Protein AF-A0A444UGC6-F1 (afdb_monomer_lite)

InterPro domains:
  IPR001094 Flavodoxin-like [PR00369] (12-25)
  IPR001094 Flavodoxin-like [PR00369] (61-72)
  IPR001094 Flavodoxin-like [PR00369] (95-105)
  IPR001094 Flavodoxin-like [PR00369] (119-138)
  IPR008254 Flavodoxin/nitric oxide synthase [PF00258] (13-141)
  IPR008254 Flavodoxin/nitric oxide synthase [PS50902] (11-158)
  IPR029039 Flavoprotein-like superfamily [G3DSA:3.40.50.360] (5-150)
  IPR029039 Flavoprotein-like superfamily [SSF52218] (11-141)
  IPR039261 Ferredoxin-NADP reductase (FNR), nucleotide-binding domain [G3DSA:3.40.50.80] (172-219)
  IPR039261 Ferredoxin-NADP reductase (FNR), nucleotide-binding domain [SSF52343] (148-218)

Organism: Acipenser ruthenus (NCBI:txid7906)

Sequence (219 aa):
PVMPCEVKDRFLLLYGSQCGQAQAIAEEICEKASEHKFVADVCCMSQQEKYNLEKETSPVVIVVSTTGDGEPPDTAIKFVKSIRAKALPPDHFAHLRYALLGLGDSNYTNFCNGGKTIDRCLQELGAQRFYATGHADDGVGEKQRQENPDFHFGETWLFFGCRHKDKDFLFSDAKNMAKDVNEALIDIVGKELQIDKLEAMNVVAGLRDKKCYLQDIWG

Radius of gyration: 20.63 Å; chains: 1; bounding box: 50×50×60 Å

pLDDT: mean 75.36, std 20.38, range [29.28, 98.31]

Secondary structure (DSSP, 8-state):
-PPP---PEEEEEEEE-SSSHHHHHHHHHHHHHHHTTEEEEEEETT-TTS--GGG--S-EEEEE--BTTTBPPHHHHHHHHHHT-TTS-TTTTTT-EEEEEEEE-TTSTTTTHHHHHHHHHHHHTT-EESSPPEEEEHHHHHHHHHH-TTS---S----SS-S-TTT------GGGPPTTHHHHHHHHHHHHHT--HHHHHHHHHHHHHTTS----S--

Structure (mmCIF, N/CA/C/O backbone):
data_AF-A0A444UGC6-F1
#
_entry.id   AF-A0A444UGC6-F1
#
loop_
_atom_site.group_PDB
_atom_site.id
_atom_site.type_symbol
_atom_site.label_atom_id
_atom_site.label_alt_id
_atom_site.label_comp_id
_atom_site.label_asym_id
_atom_site.label_entity_id
_atom_site.label_seq_id
_atom_site.pdbx_PDB_ins_code
_atom_site.Cartn_x
_atom_site.Cartn_y
_atom_site.Cartn_z
_atom_site.occupancy
_atom_site.B_iso_or_equiv
_atom_site.auth_seq_id
_atom_site.auth_comp_id
_atom_site.auth_asym_id
_atom_site.auth_atom_id
_atom_site.pdbx_PDB_model_num
ATOM 1 N N . PRO A 1 1 ? -30.014 27.100 -10.441 1.00 42.59 1 PRO A N 1
ATOM 2 C CA . PRO A 1 1 ? -29.969 25.640 -10.192 1.00 42.59 1 PRO A CA 1
ATOM 3 C C . PRO A 1 1 ? -28.588 25.243 -9.660 1.00 42.59 1 PRO A C 1
ATOM 5 O O . PRO A 1 1 ? -27.617 25.243 -10.408 1.00 42.59 1 PRO A O 1
ATOM 8 N N . VAL A 1 2 ? -28.492 24.994 -8.354 1.00 41.16 2 VAL A N 1
ATOM 9 C CA . VAL A 1 2 ? -27.314 24.347 -7.762 1.00 41.16 2 VAL A CA 1
ATOM 10 C C . VAL A 1 2 ? -27.261 22.922 -8.308 1.00 41.16 2 VAL A C 1
ATOM 12 O O . VAL A 1 2 ? -28.210 22.162 -8.131 1.00 41.16 2 VAL A O 1
ATOM 15 N N . MET A 1 3 ? -26.201 22.600 -9.050 1.00 42.12 3 MET A N 1
ATOM 16 C CA . MET A 1 3 ? -25.944 21.229 -9.490 1.00 42.12 3 MET A CA 1
ATOM 17 C C . MET A 1 3 ? -25.790 20.343 -8.242 1.00 42.12 3 MET A C 1
ATOM 19 O O . MET A 1 3 ? -25.196 20.812 -7.266 1.00 42.12 3 MET A O 1
ATOM 23 N N . PRO A 1 4 ? -26.321 19.106 -8.221 1.00 47.00 4 PRO A N 1
ATOM 24 C CA . PRO A 1 4 ? -26.059 18.191 -7.118 1.00 47.00 4 PRO A CA 1
ATOM 25 C C . PRO A 1 4 ? -24.543 18.034 -6.981 1.00 47.00 4 PRO A C 1
ATOM 27 O O . PRO A 1 4 ? -23.869 17.721 -7.960 1.00 47.00 4 PRO A O 1
ATOM 30 N N . CYS A 1 5 ? -24.004 18.313 -5.795 1.00 45.50 5 CYS A N 1
ATOM 31 C CA . CYS A 1 5 ? -22.599 18.071 -5.494 1.00 45.50 5 CYS A CA 1
ATOM 32 C C . CYS A 1 5 ? -22.371 16.556 -5.622 1.00 45.50 5 CYS A C 1
ATOM 34 O O . CYS A 1 5 ? -22.893 15.797 -4.807 1.00 45.50 5 CYS A O 1
ATOM 36 N N . GLU A 1 6 ? -21.702 16.108 -6.689 1.00 55.31 6 GLU A N 1
ATOM 37 C CA . GLU A 1 6 ? -21.347 14.697 -6.883 1.00 55.31 6 GLU A CA 1
ATOM 38 C C . GLU A 1 6 ? -20.515 14.263 -5.666 1.00 55.31 6 GLU A C 1
ATOM 40 O O . GLU A 1 6 ? -19.413 14.769 -5.444 1.00 55.31 6 GLU A O 1
ATOM 45 N N . VAL A 1 7 ? -21.066 13.377 -4.832 1.00 55.22 7 VAL A N 1
ATOM 46 C CA . VAL A 1 7 ? -20.360 12.838 -3.665 1.00 55.22 7 VAL A CA 1
ATOM 47 C C . VAL A 1 7 ? -19.281 11.905 -4.200 1.00 55.22 7 VAL A C 1
ATOM 49 O O . VAL A 1 7 ? -19.583 10.802 -4.644 1.00 55.22 7 VAL A O 1
ATOM 52 N N . LYS A 1 8 ? -18.033 12.377 -4.235 1.00 62.66 8 LYS A N 1
ATOM 53 C CA . LYS A 1 8 ? -16.884 11.548 -4.603 1.00 62.66 8 LYS A CA 1
ATOM 54 C C . LYS A 1 8 ? -16.490 10.666 -3.421 1.00 62.66 8 LYS A C 1
ATOM 56 O O . LYS A 1 8 ? -16.379 11.161 -2.298 1.00 62.66 8 LYS A O 1
ATOM 61 N N . ASP A 1 9 ? -16.244 9.387 -3.681 1.00 83.31 9 ASP A N 1
ATOM 62 C CA . ASP A 1 9 ? -15.790 8.447 -2.658 1.00 83.31 9 ASP A CA 1
ATOM 63 C C . ASP A 1 9 ? -14.348 8.779 -2.244 1.00 83.31 9 ASP A C 1
ATOM 65 O O . ASP A 1 9 ? -13.436 8.844 -3.073 1.00 83.31 9 ASP A O 1
ATOM 69 N N . ARG A 1 10 ? -14.142 9.031 -0.948 1.00 92.06 10 ARG A N 1
ATOM 70 C CA . ARG A 1 10 ? -12.851 9.450 -0.388 1.00 92.06 10 ARG A CA 1
ATOM 71 C C . ARG A 1 10 ? -12.062 8.260 0.154 1.00 92.06 10 ARG A C 1
ATOM 73 O O . ARG A 1 10 ? -12.642 7.352 0.749 1.00 92.06 10 ARG A O 1
ATOM 80 N N . PHE A 1 11 ? -10.739 8.307 0.043 1.00 91.94 11 PHE A N 1
ATOM 81 C CA . PHE A 1 11 ? -9.825 7.454 0.804 1.00 91.94 11 PHE A CA 1
ATOM 82 C C . PHE A 1 11 ? -8.608 8.247 1.296 1.00 91.94 11 PHE A C 1
ATOM 84 O O . PHE A 1 11 ? -8.216 9.250 0.700 1.00 91.94 11 PHE A O 1
ATOM 91 N N . LEU A 1 12 ? -8.010 7.798 2.397 1.00 96.56 12 LEU A N 1
ATOM 92 C CA . LEU A 1 12 ? -6.768 8.357 2.930 1.00 96.56 12 LEU A CA 1
ATOM 93 C C . LEU A 1 12 ? -5.581 7.634 2.290 1.00 96.56 12 LEU A C 1
ATOM 95 O O . LEU A 1 12 ? -5.545 6.405 2.300 1.00 96.56 12 LEU A O 1
ATOM 99 N N . LEU A 1 13 ? -4.597 8.365 1.770 1.00 95.75 13 LEU A N 1
ATOM 100 C CA . LEU A 1 13 ? -3.395 7.797 1.163 1.00 95.75 13 LEU A CA 1
ATOM 101 C C . LEU A 1 13 ? -2.158 8.201 1.969 1.00 95.75 13 LEU A C 1
ATOM 103 O O . LEU A 1 13 ? -1.697 9.338 1.900 1.00 95.75 13 LEU A O 1
ATOM 107 N N . LEU A 1 14 ? -1.615 7.262 2.740 1.00 98.31 14 LEU A N 1
ATOM 108 C CA . LEU A 1 14 ? -0.427 7.477 3.559 1.00 98.31 14 LEU A CA 1
ATOM 109 C C . LEU A 1 14 ? 0.826 7.003 2.835 1.00 98.31 14 LEU A C 1
ATOM 111 O O . LEU A 1 14 ? 0.887 5.848 2.412 1.00 98.31 14 LEU A O 1
ATOM 115 N N . TYR A 1 15 ? 1.856 7.848 2.780 1.00 96.25 15 TYR A N 1
ATOM 116 C CA . TYR A 1 15 ? 3.157 7.448 2.253 1.00 96.25 15 TYR A CA 1
ATOM 117 C C . TYR A 1 15 ? 4.307 7.591 3.253 1.00 96.25 15 TYR A C 1
ATOM 119 O O . TYR A 1 15 ? 4.370 8.536 4.041 1.00 96.25 15 TYR A O 1
ATOM 127 N N . GLY A 1 16 ? 5.242 6.643 3.196 1.00 95.94 16 GLY A N 1
ATOM 128 C CA . GLY A 1 16 ? 6.520 6.672 3.904 1.00 95.94 16 GLY A CA 1
ATOM 129 C C . GLY A 1 16 ? 7.666 6.489 2.913 1.00 95.94 16 GLY A C 1
ATOM 130 O O . GLY A 1 16 ? 7.827 5.421 2.321 1.00 95.94 16 GLY A O 1
ATOM 131 N N . SER A 1 17 ? 8.482 7.523 2.731 1.00 86.38 17 SER A N 1
ATOM 132 C CA . SER A 1 17 ? 9.535 7.572 1.712 1.00 86.38 17 SER A CA 1
ATOM 133 C C . SER A 1 17 ? 10.857 8.096 2.270 1.00 86.38 17 SER A C 1
ATOM 135 O O . SER A 1 17 ? 10.845 9.037 3.065 1.00 86.38 17 SER A O 1
ATOM 137 N N . GLN A 1 18 ? 11.981 7.518 1.831 1.00 81.56 18 GLN A N 1
ATOM 138 C CA . GLN A 1 18 ? 13.319 8.084 2.058 1.00 81.56 18 GLN A CA 1
ATOM 139 C C . GLN A 1 18 ? 13.764 8.959 0.880 1.00 81.56 18 GLN A C 1
ATOM 141 O O . GLN A 1 18 ? 14.142 10.108 1.069 1.00 81.56 18 GLN A O 1
ATOM 146 N N . CYS A 1 19 ? 13.678 8.420 -0.340 1.00 76.81 19 CYS A N 1
ATOM 147 C CA . CYS A 1 19 ? 14.202 9.044 -1.562 1.00 76.81 19 CYS A CA 1
ATOM 148 C C . CYS A 1 19 ? 13.096 9.477 -2.543 1.00 76.81 19 CYS A C 1
ATOM 150 O O . CYS A 1 19 ? 13.335 9.586 -3.739 1.00 76.81 19 CYS A O 1
ATOM 152 N N . GLY A 1 20 ? 11.860 9.659 -2.071 1.00 75.69 20 GLY A N 1
ATOM 153 C CA . GLY A 1 20 ? 10.747 10.161 -2.891 1.00 75.69 20 GLY A CA 1
ATOM 154 C C . GLY A 1 20 ? 9.952 9.108 -3.677 1.00 75.69 20 GLY A C 1
ATOM 155 O O . GLY A 1 20 ? 8.806 9.375 -4.001 1.00 75.69 20 GLY A O 1
ATOM 156 N N . GLN A 1 21 ? 10.447 7.880 -3.869 1.00 77.25 21 GLN A N 1
ATOM 157 C CA . GLN A 1 21 ? 9.751 6.849 -4.671 1.00 77.25 21 GLN A CA 1
ATOM 158 C C . GLN A 1 21 ? 8.326 6.529 -4.180 1.00 77.25 21 GLN A C 1
ATOM 160 O O . GLN A 1 21 ? 7.364 6.587 -4.940 1.00 77.25 21 GLN A O 1
ATOM 165 N N . ALA A 1 22 ? 8.159 6.270 -2.878 1.00 80.62 22 ALA A N 1
ATOM 166 C CA . ALA A 1 22 ? 6.836 6.016 -2.299 1.00 80.62 22 ALA A CA 1
ATOM 167 C C . ALA A 1 22 ? 5.903 7.237 -2.357 1.00 80.62 22 ALA A C 1
ATOM 169 O O . ALA A 1 22 ? 4.687 7.071 -2.380 1.00 80.62 22 ALA A O 1
ATOM 170 N N . GLN A 1 23 ? 6.466 8.449 -2.386 1.00 82.06 23 GLN A N 1
ATOM 171 C CA . GLN A 1 23 ? 5.696 9.682 -2.533 1.00 82.06 23 GLN A CA 1
ATOM 172 C C . GLN A 1 23 ? 5.196 9.836 -3.970 1.00 82.06 23 GLN A C 1
ATOM 174 O O . GLN A 1 23 ? 4.005 10.041 -4.154 1.00 82.06 23 GLN A O 1
ATOM 179 N N . ALA A 1 24 ? 6.072 9.663 -4.963 1.00 77.88 24 ALA A N 1
ATOM 180 C CA . ALA A 1 24 ? 5.710 9.753 -6.377 1.00 77.88 24 ALA A CA 1
ATOM 181 C C . ALA A 1 24 ? 4.596 8.755 -6.739 1.00 77.88 24 ALA A C 1
ATOM 183 O O . ALA A 1 24 ? 3.595 9.126 -7.342 1.00 77.88 24 ALA A O 1
ATOM 184 N N . ILE A 1 25 ? 4.707 7.508 -6.262 1.00 78.88 25 ILE A N 1
ATOM 185 C CA . ILE A 1 25 ? 3.649 6.498 -6.420 1.00 78.88 25 ILE A CA 1
ATOM 186 C C . ILE A 1 25 ? 2.334 6.951 -5.770 1.00 78.88 25 ILE A C 1
ATOM 188 O O . ILE A 1 25 ? 1.257 6.721 -6.316 1.00 78.88 25 ILE A O 1
ATOM 192 N N . ALA A 1 26 ? 2.392 7.564 -4.585 1.00 82.00 26 ALA A N 1
ATOM 193 C CA . ALA A 1 26 ? 1.193 8.048 -3.911 1.00 82.00 26 ALA A CA 1
ATOM 194 C C . ALA A 1 26 ? 0.539 9.217 -4.675 1.00 82.00 26 ALA A C 1
ATOM 196 O O . ALA A 1 26 ? -0.679 9.244 -4.844 1.00 82.00 26 ALA A O 1
ATOM 197 N N . GLU A 1 27 ? 1.336 10.155 -5.177 1.00 80.81 27 GLU A N 1
ATOM 198 C CA . GLU A 1 27 ? 0.864 11.277 -5.994 1.00 80.81 27 GLU A CA 1
ATOM 199 C C . GLU A 1 27 ? 0.197 10.777 -7.285 1.00 80.81 27 GLU A C 1
ATOM 201 O O . GLU A 1 27 ? -0.932 11.168 -7.577 1.00 80.81 27 GLU A O 1
ATOM 206 N N . GLU A 1 28 ? 0.784 9.801 -7.975 1.00 77.94 28 GLU A N 1
ATOM 207 C CA . GLU A 1 28 ? 0.175 9.206 -9.171 1.00 77.94 28 GLU A CA 1
ATOM 208 C C . GLU A 1 28 ? -1.124 8.435 -8.860 1.00 77.94 28 GLU A C 1
ATOM 210 O O . GLU A 1 28 ? -2.097 8.494 -9.617 1.00 77.94 28 GLU A O 1
ATOM 215 N N . ILE A 1 29 ? -1.190 7.717 -7.729 1.00 79.00 29 ILE A N 1
ATOM 216 C CA . ILE A 1 29 ? -2.439 7.079 -7.280 1.00 79.00 29 ILE A CA 1
ATOM 217 C C . ILE A 1 29 ? -3.536 8.135 -7.090 1.00 79.00 29 ILE A C 1
ATOM 219 O O . ILE A 1 29 ? -4.689 7.871 -7.432 1.00 79.00 29 ILE A O 1
ATOM 223 N N . CYS A 1 30 ? -3.200 9.314 -6.564 1.00 80.69 30 CYS A N 1
ATOM 224 C CA . CYS A 1 30 ? -4.137 10.425 -6.392 1.00 80.69 30 CYS A CA 1
ATOM 225 C C . CYS A 1 30 ? -4.621 10.995 -7.734 1.00 80.69 30 CYS A C 1
ATOM 227 O O . CYS A 1 30 ? -5.824 11.218 -7.920 1.00 80.69 30 CYS A O 1
ATOM 229 N N . GLU A 1 31 ? -3.709 11.176 -8.689 1.00 79.06 31 GLU A N 1
ATOM 230 C CA . GLU A 1 31 ? -4.040 11.636 -10.040 1.00 79.06 31 GLU A CA 1
ATOM 231 C C . GLU A 1 31 ? -5.012 10.667 -10.724 1.00 79.06 31 GLU A C 1
ATOM 233 O O . GLU A 1 31 ? -6.117 11.060 -11.108 1.00 79.06 31 GLU A O 1
ATOM 238 N N . LYS A 1 32 ? -4.678 9.371 -10.747 1.00 73.69 32 LYS A N 1
ATOM 239 C CA . LYS A 1 32 ? -5.540 8.322 -11.320 1.00 73.69 32 LYS A CA 1
ATOM 240 C C . LYS A 1 32 ? -6.869 8.183 -10.579 1.00 73.69 32 LYS A C 1
ATOM 242 O O . LYS A 1 32 ? -7.908 7.974 -11.200 1.00 73.69 32 LYS A O 1
ATOM 247 N N . ALA A 1 33 ? -6.878 8.320 -9.254 1.00 74.69 33 ALA A N 1
ATOM 248 C CA . AL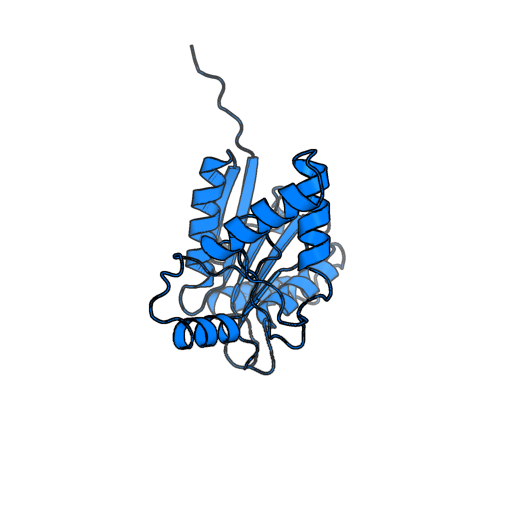A A 1 33 ? -8.111 8.280 -8.466 1.00 74.69 33 ALA A CA 1
ATOM 249 C C . ALA A 1 33 ? -9.123 9.338 -8.933 1.00 74.69 33 ALA A C 1
ATOM 251 O O . ALA A 1 33 ? -10.319 9.044 -9.035 1.00 74.69 33 ALA A O 1
ATOM 252 N N . SER A 1 34 ? -8.641 10.532 -9.285 1.00 74.50 34 SER A N 1
ATOM 253 C CA . SER A 1 34 ? -9.483 11.636 -9.748 1.00 74.50 34 SER A CA 1
ATOM 254 C C . SER A 1 34 ? -10.185 11.328 -11.076 1.00 74.50 34 SER A C 1
ATOM 256 O O . SER A 1 34 ? -11.344 11.714 -11.252 1.00 74.50 34 SER A O 1
ATOM 258 N N . GLU A 1 35 ? -9.534 10.582 -11.975 1.00 78.31 35 GLU A N 1
ATOM 259 C CA . GLU A 1 35 ? -10.117 10.099 -13.239 1.00 78.31 35 GLU A CA 1
ATOM 260 C C . GLU A 1 35 ? -11.255 9.093 -13.004 1.00 78.31 35 GLU A C 1
ATOM 262 O O . GLU A 1 35 ? -12.224 9.035 -13.763 1.00 78.31 35 GLU A O 1
ATOM 267 N N . HIS A 1 36 ? -11.177 8.342 -11.905 1.00 73.94 36 HIS A N 1
ATOM 268 C CA . HIS A 1 36 ? -12.140 7.313 -11.518 1.00 73.94 36 HIS A CA 1
ATOM 269 C C . HIS A 1 36 ? -13.178 7.786 -10.488 1.00 73.94 36 HIS A C 1
ATOM 271 O O . HIS A 1 36 ? -13.841 6.960 -9.864 1.00 73.94 36 HIS A O 1
ATOM 277 N N . LYS A 1 37 ? -13.358 9.105 -10.332 1.00 83.19 37 LYS A N 1
ATOM 278 C CA . LYS A 1 37 ? -14.314 9.731 -9.394 1.00 83.19 37 LYS A CA 1
ATOM 279 C C . LYS A 1 37 ? -14.033 9.483 -7.902 1.00 83.19 37 LYS A C 1
ATOM 281 O O . LYS A 1 37 ? -14.914 9.720 -7.076 1.00 83.19 37 LYS A O 1
ATOM 286 N N . PHE A 1 38 ? -12.813 9.092 -7.545 1.00 79.75 38 PHE A N 1
ATOM 287 C CA . PHE A 1 38 ? -12.359 9.031 -6.157 1.00 79.75 38 PHE A CA 1
ATOM 288 C C . PHE A 1 38 ? -11.624 10.316 -5.756 1.00 79.75 38 PHE A C 1
ATOM 290 O O . PHE A 1 38 ? -11.132 11.063 -6.604 1.00 79.75 38 PHE A O 1
ATOM 297 N N . VAL A 1 39 ? -11.541 10.576 -4.451 1.00 86.19 39 VAL A N 1
ATOM 298 C CA . VAL A 1 39 ? -10.701 11.636 -3.870 1.00 86.19 39 VAL A CA 1
ATOM 299 C C . VAL A 1 39 ? -9.711 11.003 -2.904 1.00 86.19 39 VAL A C 1
ATOM 301 O O . VAL A 1 39 ? -10.115 10.359 -1.936 1.00 86.19 39 VAL A O 1
ATOM 304 N N . ALA A 1 40 ? -8.420 11.186 -3.171 1.00 87.31 40 ALA A N 1
ATOM 305 C CA . ALA A 1 40 ? -7.350 10.709 -2.308 1.00 87.31 40 ALA A CA 1
ATOM 306 C C . ALA A 1 40 ? -6.813 11.858 -1.448 1.00 87.31 40 ALA A C 1
ATOM 308 O O . ALA A 1 40 ? -6.282 12.835 -1.977 1.00 87.31 40 ALA A O 1
ATOM 309 N N . ASP A 1 41 ? -6.887 11.718 -0.128 1.00 93.12 41 ASP A N 1
ATOM 310 C CA . ASP A 1 41 ? -6.211 12.638 0.786 1.00 93.12 41 ASP A CA 1
ATOM 311 C C . ASP A 1 41 ? -4.790 12.137 1.031 1.00 93.12 41 ASP A C 1
ATOM 313 O O . ASP A 1 41 ? -4.558 11.228 1.830 1.00 93.12 41 ASP A O 1
ATOM 317 N N . VAL A 1 42 ? -3.830 12.703 0.302 1.00 94.44 42 VAL A N 1
ATOM 318 C CA . VAL A 1 42 ? -2.428 12.271 0.350 1.00 94.44 42 VAL A CA 1
ATOM 319 C C . VAL A 1 42 ? -1.709 12.911 1.533 1.00 94.44 42 VAL A C 1
ATOM 321 O O . VAL A 1 42 ? -1.639 14.134 1.647 1.00 94.44 42 VAL A O 1
ATOM 324 N N . CYS A 1 43 ? -1.145 12.089 2.416 1.00 97.38 43 CYS A N 1
ATOM 325 C CA . CYS A 1 43 ? -0.409 12.536 3.595 1.00 97.38 43 CYS A CA 1
ATOM 326 C C . CYS A 1 43 ? 0.893 11.751 3.775 1.00 97.38 43 CYS A C 1
ATOM 328 O O . CYS A 1 43 ? 0.931 10.524 3.678 1.00 97.38 43 CYS A O 1
ATOM 330 N N . CYS A 1 44 ? 1.965 12.459 4.125 1.00 97.25 44 CYS A N 1
ATOM 331 C CA . CYS A 1 44 ? 3.179 11.811 4.608 1.00 97.25 44 CYS A CA 1
ATOM 332 C C . CYS A 1 44 ? 2.931 11.239 6.011 1.00 97.25 44 CYS A C 1
ATOM 334 O O . CYS A 1 44 ? 2.356 11.923 6.860 1.00 97.25 44 CYS A O 1
ATOM 336 N N . MET A 1 45 ? 3.425 10.035 6.301 1.00 98.00 45 MET A N 1
ATOM 337 C CA . MET A 1 45 ? 3.298 9.393 7.621 1.00 98.00 45 MET A CA 1
ATOM 338 C C . MET A 1 45 ? 3.921 10.199 8.776 1.00 98.00 45 MET A C 1
ATOM 340 O O . MET A 1 45 ? 3.616 9.955 9.945 1.00 98.00 45 MET A O 1
ATOM 344 N N . SER A 1 46 ? 4.800 11.159 8.483 1.00 96.31 46 SER A N 1
ATOM 345 C CA . SER A 1 46 ? 5.388 12.039 9.496 1.00 96.31 46 SER A CA 1
ATOM 346 C C . SER A 1 46 ? 4.490 13.223 9.867 1.00 96.31 46 SER A C 1
ATOM 348 O O . SER A 1 46 ? 4.720 13.832 10.911 1.00 96.31 46 SER A O 1
ATOM 350 N N . GLN A 1 47 ? 3.469 13.525 9.056 1.00 94.38 47 GLN A N 1
ATOM 351 C CA . GLN A 1 47 ? 2.537 14.651 9.209 1.00 94.38 47 GLN A CA 1
ATOM 352 C C . GLN A 1 47 ? 1.283 14.224 9.991 1.00 94.38 47 GLN A C 1
ATOM 354 O O . GLN A 1 47 ? 0.158 14.318 9.498 1.00 94.38 47 GLN A O 1
ATOM 359 N N . GLN A 1 48 ? 1.473 13.702 11.207 1.00 90.00 48 GLN A N 1
ATOM 360 C CA . GLN A 1 48 ? 0.397 13.156 12.056 1.00 90.00 48 GLN A CA 1
ATOM 361 C C . GLN A 1 48 ? -0.658 14.198 12.470 1.00 90.00 48 GLN A C 1
ATOM 363 O O . GLN A 1 48 ? -1.716 13.845 12.978 1.00 90.00 48 GLN A O 1
ATOM 368 N N . GLU A 1 49 ? -0.397 15.482 12.248 1.00 93.25 49 GLU A N 1
ATOM 369 C CA . GLU A 1 49 ? -1.362 16.568 12.399 1.00 93.25 49 GLU A CA 1
ATOM 370 C C . GLU A 1 49 ? -2.398 16.640 11.264 1.00 93.25 49 GLU A C 1
ATOM 372 O O . GLU A 1 49 ? -3.443 17.265 11.438 1.00 93.25 49 GLU A O 1
ATOM 377 N N . LYS A 1 50 ? -2.131 16.012 10.111 1.00 93.56 50 LYS A N 1
ATOM 378 C CA . LYS A 1 50 ? -2.995 16.074 8.918 1.00 93.56 50 LYS A CA 1
ATOM 379 C C . LYS A 1 50 ? -3.955 14.899 8.775 1.00 93.56 50 LYS A C 1
ATOM 381 O O . LYS A 1 50 ? -4.868 14.962 7.958 1.00 93.56 50 LYS A O 1
ATOM 386 N N . TYR A 1 51 ? -3.766 13.838 9.553 1.00 96.19 51 TYR A N 1
ATOM 387 C CA . TYR A 1 51 ? -4.607 12.646 9.505 1.00 96.19 51 TYR A CA 1
ATOM 388 C C . TYR A 1 51 ? -4.775 12.040 10.898 1.00 96.19 51 TYR A C 1
ATOM 390 O O . TYR A 1 51 ? -3.959 12.255 11.790 1.00 96.19 51 TYR A O 1
ATOM 398 N N . ASN A 1 52 ? -5.840 11.264 11.100 1.00 95.50 52 ASN A N 1
ATOM 399 C CA . ASN A 1 52 ? -6.095 10.607 12.377 1.00 95.50 52 ASN A CA 1
ATOM 400 C C . ASN A 1 52 ? -6.750 9.239 12.167 1.00 95.50 52 ASN A C 1
ATOM 402 O O . ASN A 1 52 ? -7.953 9.161 11.933 1.00 95.50 52 ASN A O 1
ATOM 406 N N . LEU A 1 53 ? -5.961 8.169 12.304 1.00 95.44 53 LEU A N 1
ATOM 407 C CA . LEU A 1 53 ? -6.436 6.792 12.139 1.00 95.44 53 LEU A CA 1
ATOM 408 C C . LEU A 1 53 ? -7.498 6.376 13.171 1.00 95.44 53 LEU A C 1
ATOM 410 O O . LEU A 1 53 ? -8.367 5.570 12.857 1.00 95.44 53 LEU A O 1
ATOM 414 N N . GLU A 1 54 ? -7.497 6.959 14.370 1.00 94.31 54 GLU A N 1
ATOM 415 C CA . GLU A 1 54 ? -8.498 6.656 15.408 1.00 94.31 54 GLU A CA 1
ATOM 416 C C . GLU A 1 54 ? -9.913 7.046 14.972 1.00 94.31 54 GLU A C 1
ATOM 418 O O . GLU A 1 54 ? -10.897 6.437 15.378 1.00 94.31 54 GLU A O 1
ATOM 423 N N . LYS A 1 55 ? -10.020 8.095 14.150 1.00 94.38 55 LYS A N 1
ATOM 424 C CA . LYS A 1 55 ? -11.294 8.657 13.681 1.00 94.38 55 LYS A CA 1
ATOM 425 C C . LYS A 1 55 ? -11.547 8.389 12.202 1.00 94.38 55 LYS A C 1
ATOM 427 O O . LYS A 1 55 ? -12.554 8.851 11.668 1.00 94.38 55 LYS A O 1
ATOM 432 N N . GLU A 1 56 ? -10.624 7.704 11.535 1.00 95.75 56 GLU A N 1
ATOM 433 C CA . GLU A 1 56 ? -10.713 7.462 10.105 1.00 95.75 56 GLU A CA 1
ATOM 434 C C . GLU A 1 56 ? -11.789 6.408 9.822 1.00 95.75 56 GLU A C 1
ATOM 436 O O . GLU A 1 56 ? -11.799 5.329 10.403 1.00 95.75 56 GLU A O 1
ATOM 441 N N . THR A 1 57 ? -12.718 6.743 8.934 1.00 92.69 57 THR A N 1
ATOM 442 C CA . THR A 1 57 ? -13.841 5.880 8.523 1.00 92.69 57 THR A CA 1
ATOM 443 C C . THR A 1 57 ? -13.764 5.510 7.045 1.00 92.69 57 THR A C 1
ATOM 445 O O . THR A 1 57 ? -14.407 4.560 6.595 1.00 92.69 57 THR A O 1
ATOM 448 N N . SER A 1 58 ? -12.971 6.254 6.276 1.00 92.00 58 SER A N 1
ATOM 449 C CA . SER A 1 58 ? -12.680 5.982 4.875 1.00 92.00 58 SER A CA 1
ATOM 450 C C . SER A 1 58 ? -11.608 4.890 4.753 1.00 92.00 58 SER A C 1
ATOM 452 O O . SER A 1 58 ? -10.812 4.700 5.675 1.00 92.00 58 SER A O 1
ATOM 454 N N . PRO A 1 59 ? -11.548 4.158 3.626 1.00 91.56 59 PRO A N 1
ATOM 455 C CA . PRO A 1 59 ? -10.450 3.233 3.368 1.00 91.56 59 PRO A CA 1
ATOM 456 C C . PRO A 1 59 ? -9.088 3.938 3.425 1.00 91.56 59 PRO A C 1
ATOM 458 O O . PRO A 1 59 ? -8.967 5.100 3.035 1.00 91.56 59 PRO A O 1
ATOM 461 N N . VAL A 1 60 ? -8.061 3.217 3.875 1.00 95.88 60 VAL A N 1
ATOM 462 C CA . VAL A 1 60 ? -6.680 3.710 3.938 1.00 95.88 60 VAL A CA 1
ATOM 463 C C . VAL A 1 60 ? -5.816 2.960 2.928 1.00 95.88 60 VAL A C 1
ATOM 465 O O . VAL A 1 60 ? -5.758 1.734 2.924 1.00 95.88 60 VAL A O 1
ATOM 468 N N . VAL A 1 61 ? -5.106 3.676 2.071 1.00 92.88 61 VAL A N 1
ATOM 469 C CA . VAL A 1 61 ? -4.089 3.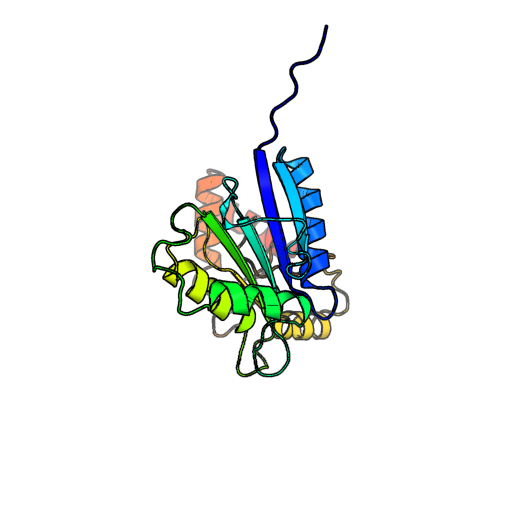111 1.184 1.00 92.88 61 VAL A CA 1
ATOM 470 C C . VAL A 1 61 ? -2.725 3.528 1.715 1.00 92.88 61 VAL A C 1
ATOM 472 O O . VAL A 1 61 ? -2.516 4.685 2.064 1.00 92.88 61 VAL A O 1
ATOM 475 N N . ILE A 1 62 ? -1.802 2.579 1.814 1.00 97.06 62 ILE A N 1
ATOM 476 C CA . ILE A 1 62 ? -0.473 2.792 2.384 1.00 97.06 62 ILE A CA 1
ATOM 477 C C . ILE A 1 62 ? 0.583 2.483 1.328 1.00 97.06 62 ILE A C 1
ATOM 479 O O . ILE A 1 62 ? 0.571 1.395 0.760 1.00 97.06 62 ILE A O 1
ATOM 483 N N . VAL A 1 63 ? 1.525 3.398 1.105 1.00 93.12 63 VAL A N 1
ATOM 484 C CA . VAL A 1 63 ? 2.699 3.188 0.246 1.00 93.12 63 VAL A CA 1
ATOM 485 C C . VAL A 1 63 ? 3.960 3.458 1.051 1.00 93.12 63 VAL A C 1
ATOM 487 O O . VAL A 1 63 ? 4.195 4.574 1.500 1.00 93.12 63 VAL A O 1
ATOM 490 N N . VAL A 1 64 ? 4.795 2.450 1.275 1.00 95.50 64 VAL A N 1
ATOM 491 C CA . VAL A 1 64 ? 5.940 2.598 2.179 1.00 95.50 64 VAL A CA 1
ATOM 492 C C . VAL A 1 64 ? 7.181 1.911 1.640 1.00 95.50 64 VAL A C 1
ATOM 494 O O . VAL A 1 64 ? 7.156 0.740 1.277 1.00 95.50 64 VAL A O 1
ATOM 497 N N . SER A 1 65 ? 8.279 2.656 1.591 1.00 86.62 65 SER A N 1
ATOM 498 C CA . SER A 1 65 ? 9.601 2.119 1.258 1.00 86.62 65 SER A CA 1
ATOM 499 C C . SER A 1 65 ? 10.237 1.380 2.437 1.00 86.62 65 SER A C 1
ATOM 501 O O . SER A 1 65 ? 9.736 1.407 3.561 1.00 86.62 65 SER A O 1
ATOM 503 N N . THR A 1 66 ? 11.341 0.694 2.172 1.00 86.44 66 THR A N 1
ATOM 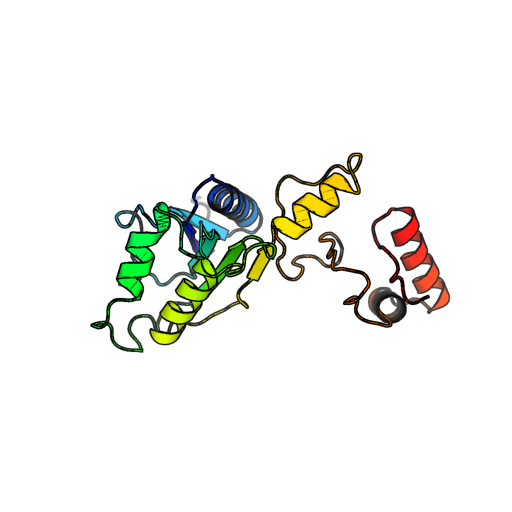504 C CA . THR A 1 66 ? 12.183 0.051 3.182 1.00 86.44 66 THR A CA 1
ATOM 505 C C . THR A 1 66 ? 13.592 0.623 3.054 1.00 86.44 66 THR A C 1
ATOM 507 O O . THR A 1 66 ? 14.057 0.842 1.938 1.00 86.44 66 THR A O 1
ATOM 510 N N . THR A 1 67 ? 14.263 0.885 4.171 1.00 84.06 67 THR A N 1
ATOM 511 C CA . THR A 1 67 ? 15.606 1.477 4.214 1.00 84.06 67 THR A CA 1
ATOM 512 C C . THR A 1 67 ? 16.596 0.585 4.950 1.00 84.06 67 THR A C 1
ATOM 514 O O . THR A 1 67 ? 16.226 -0.116 5.895 1.00 84.06 67 THR A O 1
ATOM 517 N N . GLY A 1 68 ? 17.871 0.666 4.554 1.00 79.19 68 GLY A N 1
ATOM 518 C CA . GLY A 1 68 ? 18.988 -0.002 5.229 1.00 79.19 68 GLY A CA 1
ATOM 519 C C . GLY A 1 68 ? 18.730 -1.491 5.461 1.00 79.19 68 GLY A C 1
ATOM 520 O O . GLY A 1 68 ? 18.362 -2.218 4.542 1.00 79.19 68 GLY A O 1
ATOM 521 N N . ASP A 1 69 ? 18.851 -1.917 6.717 1.00 79.56 69 ASP A N 1
ATOM 522 C CA . ASP A 1 69 ? 18.686 -3.309 7.146 1.00 79.56 69 ASP A CA 1
ATOM 523 C C . ASP A 1 69 ? 17.215 -3.747 7.289 1.00 79.56 69 ASP A C 1
ATOM 525 O O . ASP A 1 69 ? 16.901 -4.627 8.086 1.00 79.56 69 ASP A O 1
ATOM 529 N N . GLY A 1 70 ? 16.280 -3.168 6.533 1.00 84.62 70 GLY A N 1
ATOM 530 C CA . GLY A 1 70 ? 14.868 -3.568 6.570 1.00 84.62 70 GLY A CA 1
ATOM 531 C C . GLY A 1 70 ? 13.962 -2.696 7.440 1.00 84.62 70 GLY A C 1
ATOM 532 O O . GLY A 1 70 ? 12.838 -3.099 7.746 1.00 84.62 70 GLY A O 1
ATOM 533 N N . GLU A 1 71 ? 14.426 -1.527 7.858 1.00 89.75 71 GLU A N 1
ATOM 534 C CA . GLU A 1 71 ? 13.641 -0.592 8.665 1.00 89.75 71 GLU A CA 1
ATOM 535 C C . GLU A 1 71 ? 12.693 0.244 7.781 1.00 89.75 71 GLU A C 1
ATOM 537 O O . GLU A 1 71 ? 12.915 0.379 6.575 1.00 89.75 71 GLU A O 1
ATOM 542 N N . PRO A 1 72 ? 11.602 0.800 8.333 1.00 92.81 72 PRO A N 1
ATOM 543 C CA . PRO A 1 72 ? 10.832 1.829 7.641 1.00 92.81 72 PRO A CA 1
ATOM 544 C C . PRO A 1 72 ? 11.671 3.117 7.481 1.00 92.81 72 PRO A C 1
ATOM 546 O O . PRO A 1 72 ? 12.533 3.385 8.319 1.00 92.81 72 PRO A O 1
ATOM 549 N N . PRO A 1 73 ? 11.388 3.959 6.470 1.00 91.62 73 PRO A N 1
ATOM 550 C CA . PRO A 1 73 ? 12.084 5.229 6.267 1.00 91.62 73 PRO A CA 1
ATOM 551 C C . PRO A 1 73 ? 11.842 6.197 7.423 1.00 91.62 73 PRO A C 1
ATOM 553 O O . PRO A 1 73 ? 10.843 6.080 8.141 1.00 91.62 73 PRO A O 1
ATOM 556 N N . ASP A 1 74 ? 12.686 7.226 7.540 1.00 93.00 74 ASP A N 1
ATOM 557 C CA . ASP A 1 74 ? 12.609 8.226 8.618 1.00 93.00 74 ASP A CA 1
ATOM 558 C C . ASP A 1 74 ? 11.218 8.868 8.734 1.00 93.00 74 ASP A C 1
ATOM 560 O O . ASP A 1 74 ? 10.703 9.117 9.830 1.00 93.00 74 ASP A O 1
ATOM 564 N N . THR A 1 75 ? 10.565 9.064 7.588 1.00 94.56 75 THR A N 1
ATOM 565 C CA . THR A 1 75 ? 9.210 9.617 7.474 1.00 94.56 75 THR A CA 1
ATOM 566 C C . THR A 1 75 ? 8.113 8.704 8.032 1.00 94.56 75 THR A C 1
ATOM 568 O O . THR A 1 75 ? 7.019 9.183 8.308 1.00 94.56 75 THR A O 1
ATOM 571 N N . ALA A 1 76 ? 8.389 7.420 8.262 1.00 96.69 76 ALA A N 1
ATOM 572 C CA . ALA A 1 76 ? 7.442 6.435 8.780 1.00 96.69 76 ALA A CA 1
ATOM 573 C C . ALA A 1 76 ? 7.773 5.941 10.202 1.00 96.69 76 ALA A C 1
ATOM 575 O O . ALA A 1 76 ? 6.921 5.326 10.843 1.00 96.69 76 ALA A O 1
ATOM 576 N N . ILE A 1 77 ? 8.960 6.233 10.751 1.00 93.69 77 ILE A N 1
ATOM 577 C CA . ILE A 1 77 ? 9.394 5.709 12.063 1.00 93.69 77 ILE A CA 1
ATOM 578 C C . ILE A 1 77 ? 8.399 6.041 13.184 1.00 93.69 77 ILE A C 1
ATOM 580 O O . ILE A 1 77 ? 8.061 5.175 13.993 1.00 93.69 77 ILE A O 1
ATOM 584 N N . LYS A 1 78 ? 7.922 7.292 13.260 1.00 95.25 78 LYS A N 1
ATOM 585 C CA . LYS A 1 78 ? 6.972 7.713 14.309 1.00 95.25 78 LYS A CA 1
ATOM 586 C C . LYS A 1 78 ? 5.634 6.984 14.191 1.00 95.25 78 LYS A C 1
ATOM 588 O O . LYS A 1 78 ? 5.100 6.542 15.203 1.00 95.25 78 LYS A O 1
ATOM 593 N N . PHE A 1 79 ? 5.146 6.816 12.966 1.00 96.94 79 PHE A N 1
ATOM 594 C CA . PHE A 1 79 ? 3.932 6.063 12.670 1.00 96.94 79 PHE A CA 1
ATOM 595 C C . PHE A 1 79 ? 4.066 4.584 13.058 1.00 96.94 79 PHE A C 1
ATOM 597 O O . PHE A 1 79 ? 3.217 4.038 13.759 1.00 96.94 79 PHE A O 1
ATOM 604 N N . VAL A 1 80 ? 5.174 3.940 12.687 1.00 95.62 80 VAL A N 1
ATOM 605 C CA . VAL A 1 80 ? 5.429 2.539 13.054 1.00 95.62 80 VAL A CA 1
ATOM 606 C C . VAL A 1 80 ? 5.518 2.372 14.570 1.00 95.62 80 VAL A C 1
ATOM 608 O O . VAL A 1 80 ? 4.986 1.409 15.118 1.00 95.62 80 VAL A O 1
ATOM 611 N N . LYS A 1 81 ? 6.141 3.324 15.274 1.00 94.75 81 LYS A N 1
ATOM 612 C CA . LYS A 1 81 ? 6.184 3.322 16.743 1.00 94.75 81 LYS A CA 1
ATOM 613 C C . LYS A 1 81 ? 4.796 3.451 17.368 1.00 94.75 81 LYS A C 1
ATOM 615 O O . LYS A 1 81 ? 4.540 2.755 18.346 1.00 94.75 81 LYS A O 1
ATOM 620 N N . SER A 1 82 ? 3.914 4.296 16.826 1.00 94.31 82 SER A N 1
ATOM 621 C CA . SER A 1 82 ? 2.565 4.459 17.381 1.00 94.31 82 SER A CA 1
ATOM 622 C C . SER A 1 82 ? 1.725 3.193 17.227 1.00 94.31 82 SER A C 1
ATOM 624 O O . SER A 1 82 ? 1.102 2.778 18.194 1.00 94.31 82 SER A O 1
ATOM 626 N N . ILE A 1 83 ? 1.777 2.521 16.071 1.00 94.88 83 ILE A N 1
ATOM 627 C CA . ILE A 1 83 ? 1.015 1.276 15.847 1.00 94.88 83 ILE A CA 1
ATOM 628 C C . ILE A 1 83 ? 1.661 0.034 16.490 1.00 94.88 83 ILE A C 1
ATOM 630 O O . ILE A 1 83 ? 1.038 -1.013 16.572 1.00 94.88 83 ILE A O 1
ATOM 634 N N . ARG A 1 84 ? 2.915 0.120 16.951 1.00 92.38 84 ARG A N 1
ATOM 635 C CA . ARG A 1 84 ? 3.595 -0.943 17.722 1.00 92.38 84 ARG A CA 1
ATOM 636 C C . ARG A 1 84 ? 3.464 -0.773 19.238 1.00 92.38 84 ARG A C 1
ATOM 638 O O . ARG A 1 84 ? 4.073 -1.534 19.994 1.00 92.38 84 ARG A O 1
ATOM 645 N N . ALA A 1 85 ? 2.754 0.250 19.708 1.00 89.38 85 ALA A N 1
ATOM 646 C CA . ALA A 1 85 ? 2.685 0.554 21.128 1.00 89.38 85 ALA A CA 1
ATOM 647 C C . ALA A 1 85 ? 1.988 -0.581 21.900 1.00 89.38 85 ALA A C 1
ATOM 649 O O . ALA A 1 85 ? 0.824 -0.887 21.673 1.00 89.38 85 ALA A O 1
ATOM 650 N N . LYS A 1 86 ? 2.695 -1.171 22.875 1.00 77.12 86 LYS A N 1
ATOM 651 C CA . LYS A 1 86 ? 2.226 -2.327 23.670 1.00 77.12 86 LYS A CA 1
ATOM 652 C C . LYS A 1 86 ? 0.949 -2.084 24.489 1.00 77.12 86 LYS A C 1
ATOM 654 O O . LYS A 1 86 ? 0.420 -3.026 25.062 1.00 77.12 86 LYS A O 1
ATOM 659 N N . ALA A 1 87 ? 0.513 -0.833 24.611 1.00 85.62 87 ALA A N 1
ATOM 660 C CA . ALA A 1 87 ? -0.680 -0.459 25.362 1.00 85.62 87 ALA A CA 1
ATOM 661 C C . ALA A 1 87 ? -1.967 -0.509 24.521 1.00 85.62 87 ALA A C 1
ATOM 663 O O . ALA A 1 87 ? -3.045 -0.329 25.081 1.00 85.62 87 ALA A O 1
ATOM 664 N N . LEU A 1 88 ? -1.865 -0.713 23.203 1.00 91.38 88 LEU A N 1
ATOM 665 C CA . LEU A 1 88 ? -3.032 -0.764 22.330 1.00 91.38 88 LEU A CA 1
ATOM 666 C C . LEU A 1 88 ? -3.714 -2.140 22.422 1.00 91.38 88 LEU A C 1
ATOM 668 O O . LEU A 1 88 ? -3.020 -3.161 22.377 1.00 91.38 88 LEU A O 1
ATOM 672 N N . PRO A 1 89 ? -5.048 -2.192 22.565 1.00 94.12 89 PRO A N 1
ATOM 673 C CA . PRO A 1 89 ? -5.782 -3.449 22.543 1.00 94.12 89 PRO A CA 1
ATOM 674 C C . PRO A 1 89 ? -5.763 -4.093 21.136 1.00 94.12 89 PRO A C 1
ATOM 676 O O . PRO A 1 89 ? -5.579 -3.395 20.140 1.00 94.12 89 PRO A O 1
ATOM 679 N N . PRO A 1 90 ? -5.963 -5.419 21.010 1.00 94.00 90 PRO A N 1
ATOM 680 C CA . PRO A 1 90 ? -5.890 -6.117 19.717 1.00 94.00 90 PRO A CA 1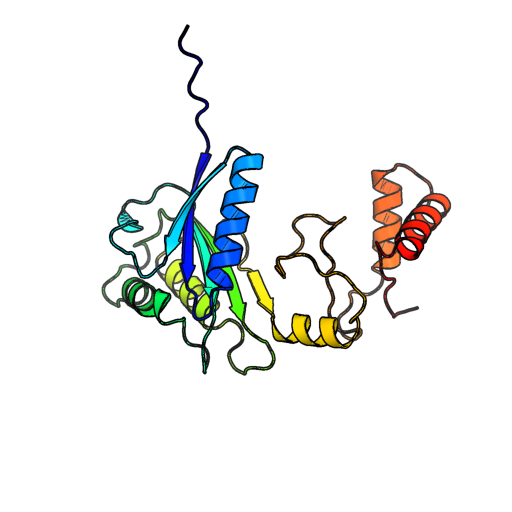
ATOM 681 C C . PRO A 1 90 ? -6.967 -5.733 18.691 1.00 94.00 90 PRO A C 1
ATOM 683 O O . PRO A 1 90 ? -6.886 -6.137 17.539 1.00 94.00 90 PRO A O 1
ATOM 686 N N . ASP A 1 91 ? -8.001 -5.006 19.098 1.00 95.38 91 ASP A N 1
ATOM 687 C CA . ASP A 1 91 ? -9.100 -4.520 18.260 1.00 95.38 91 ASP A CA 1
ATOM 688 C C . ASP A 1 91 ? -9.063 -2.996 18.067 1.00 95.38 91 ASP A C 1
ATOM 690 O O . ASP A 1 91 ? -10.009 -2.417 17.531 1.00 95.38 91 ASP A O 1
ATOM 694 N N . HIS A 1 92 ? -7.968 -2.345 18.474 1.00 97.12 92 HIS A N 1
ATOM 695 C CA . HIS A 1 92 ? -7.811 -0.886 18.474 1.00 97.12 92 HIS A CA 1
ATOM 696 C C . HIS A 1 92 ? -8.113 -0.230 17.118 1.00 97.12 92 HIS A C 1
ATOM 698 O O . HIS A 1 92 ? -8.624 0.883 17.056 1.00 97.12 92 HIS A O 1
ATOM 704 N N . PHE A 1 93 ? -7.834 -0.936 16.023 1.00 97.69 93 PHE A N 1
ATOM 705 C CA . PHE A 1 93 ? -8.105 -0.515 14.652 1.00 97.69 93 PHE A CA 1
ATOM 706 C C . PHE A 1 93 ? -9.090 -1.437 13.920 1.00 97.69 93 PHE A C 1
ATOM 708 O O . PHE A 1 93 ? -9.080 -1.485 12.691 1.00 97.69 93 PHE A O 1
ATOM 715 N N . ALA A 1 94 ? -9.979 -2.137 14.632 1.00 97.12 94 ALA A N 1
ATOM 716 C CA . ALA A 1 94 ? -10.969 -3.037 14.028 1.00 97.12 94 ALA A CA 1
ATOM 717 C C . ALA A 1 94 ? -11.924 -2.355 13.028 1.00 97.12 94 ALA A C 1
ATOM 719 O O . ALA A 1 94 ? -12.491 -3.018 12.156 1.00 97.12 94 ALA A O 1
ATOM 720 N N . HIS A 1 95 ? -12.094 -1.033 13.132 1.00 96.06 95 HIS A N 1
ATOM 721 C CA . HIS A 1 95 ? -12.869 -0.210 12.199 1.00 96.06 95 HIS A CA 1
ATOM 722 C C . HIS A 1 95 ? -12.119 0.135 10.909 1.00 96.06 95 HIS A C 1
ATOM 724 O O . HIS A 1 95 ? -12.753 0.513 9.922 1.00 96.06 95 HIS A O 1
ATOM 730 N N . LEU A 1 96 ? -10.788 0.027 10.893 1.00 97.38 96 LEU A N 1
ATOM 731 C CA . LEU A 1 96 ? -9.983 0.415 9.742 1.00 97.38 96 LEU A CA 1
ATOM 732 C C . LEU A 1 96 ? -9.993 -0.661 8.667 1.00 97.38 96 LEU A C 1
ATOM 734 O O . LEU A 1 96 ? -9.738 -1.839 8.918 1.00 97.38 96 LEU A O 1
ATOM 738 N N . ARG A 1 97 ? -10.190 -0.215 7.426 1.00 93.56 97 ARG A N 1
ATOM 739 C CA . ARG A 1 97 ? -9.946 -1.017 6.228 1.00 93.56 97 ARG A CA 1
ATOM 740 C C . ARG A 1 97 ? -8.763 -0.438 5.478 1.00 93.56 97 ARG A C 1
ATOM 742 O O . ARG A 1 97 ? -8.764 0.761 5.200 1.00 93.56 97 ARG A O 1
ATOM 749 N N . TYR A 1 98 ? -7.790 -1.268 5.117 1.00 94.75 98 TYR A N 1
ATOM 750 C CA . TYR A 1 98 ? -6.603 -0.793 4.415 1.00 94.75 98 TYR A CA 1
ATOM 751 C C . TYR A 1 98 ? -6.122 -1.691 3.270 1.00 94.75 98 TYR A C 1
ATOM 753 O O . TYR A 1 98 ? -6.468 -2.869 3.174 1.00 94.75 98 TYR A O 1
ATOM 761 N N . ALA A 1 99 ? -5.302 -1.109 2.402 1.00 89.56 99 ALA A N 1
ATOM 762 C CA . ALA A 1 99 ? -4.448 -1.806 1.448 1.00 89.56 99 ALA A CA 1
ATOM 763 C C . ALA A 1 99 ? -3.027 -1.247 1.562 1.00 89.56 99 ALA A C 1
ATOM 765 O O . ALA A 1 99 ? -2.850 -0.055 1.816 1.00 89.56 99 ALA A O 1
ATOM 766 N N . LEU A 1 100 ? -2.015 -2.099 1.386 1.00 93.06 100 LEU A N 1
ATOM 767 C CA . LEU A 1 100 ? -0.617 -1.717 1.571 1.00 93.06 100 LEU A CA 1
ATOM 768 C C . LEU A 1 100 ? 0.247 -2.123 0.380 1.00 93.06 100 LEU A C 1
ATOM 770 O O . LEU A 1 100 ? 0.156 -3.239 -0.130 1.00 93.06 100 LEU A O 1
ATOM 774 N N . LEU A 1 101 ? 1.123 -1.203 -0.003 1.00 87.94 101 LEU A N 1
ATOM 775 C CA . LEU A 1 101 ? 2.227 -1.391 -0.919 1.00 87.94 101 LEU A CA 1
ATOM 776 C C . LEU A 1 101 ? 3.552 -1.192 -0.188 1.00 87.94 101 LEU A C 1
ATOM 778 O O . LEU A 1 101 ? 3.874 -0.079 0.233 1.00 87.94 101 LEU A O 1
ATOM 782 N N . GLY A 1 102 ? 4.331 -2.258 -0.063 1.00 87.31 102 GLY A N 1
ATOM 783 C CA . GLY A 1 102 ? 5.718 -2.178 0.374 1.00 87.31 102 GLY A CA 1
ATOM 784 C C . GLY A 1 102 ? 6.639 -2.025 -0.829 1.00 87.31 102 GLY A C 1
ATOM 785 O O . GLY A 1 102 ? 6.525 -2.795 -1.774 1.00 87.31 102 GLY A O 1
ATOM 786 N N . LEU A 1 103 ? 7.571 -1.079 -0.791 1.00 83.25 103 LEU A N 1
ATOM 787 C CA . LEU A 1 103 ? 8.671 -0.985 -1.751 1.00 83.25 103 LEU A CA 1
ATOM 788 C C . LEU A 1 103 ? 9.949 -1.505 -1.093 1.00 83.25 103 LEU A C 1
ATOM 790 O O . LEU A 1 103 ? 10.201 -1.252 0.094 1.00 83.25 103 LEU A O 1
ATOM 794 N N . GLY A 1 104 ? 10.748 -2.238 -1.850 1.00 81.38 104 GLY A N 1
ATOM 795 C CA . GLY A 1 104 ? 12.039 -2.747 -1.416 1.00 81.38 104 GLY A CA 1
ATOM 796 C C . GLY A 1 104 ? 12.844 -3.272 -2.594 1.00 81.38 104 GLY A C 1
ATOM 797 O O . GLY A 1 104 ? 12.452 -3.117 -3.742 1.00 81.38 104 GLY A O 1
ATOM 798 N N . ASP A 1 105 ? 13.959 -3.915 -2.284 1.00 78.75 105 ASP A N 1
ATOM 799 C CA . ASP A 1 105 ? 14.831 -4.552 -3.264 1.00 78.75 105 ASP A CA 1
ATOM 800 C C . ASP A 1 105 ? 15.174 -5.957 -2.746 1.00 78.75 105 ASP A C 1
ATOM 802 O O . ASP A 1 105 ? 15.624 -6.113 -1.604 1.00 78.75 105 ASP A O 1
ATOM 806 N N . SER A 1 106 ? 14.883 -6.987 -3.543 1.00 78.69 106 SER A N 1
ATOM 807 C CA . SER A 1 106 ? 15.129 -8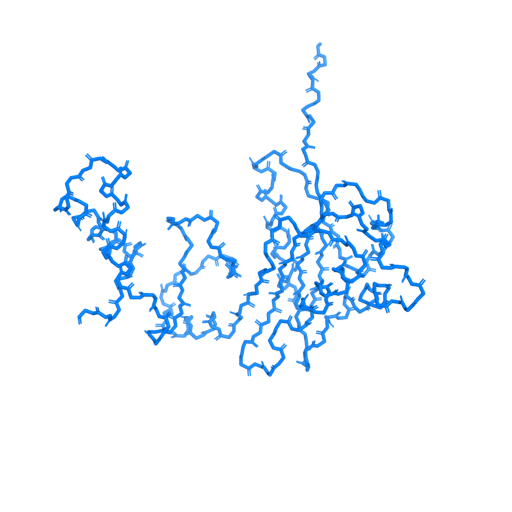.389 -3.181 1.00 78.69 106 SER A CA 1
ATOM 808 C C . SER A 1 106 ? 16.609 -8.772 -3.149 1.00 78.69 106 SER A C 1
ATOM 810 O O . SER A 1 106 ? 16.949 -9.819 -2.593 1.00 78.69 106 SER A O 1
ATOM 812 N N . ASN A 1 107 ? 17.503 -7.925 -3.665 1.00 75.44 107 ASN A N 1
ATOM 813 C CA . ASN A 1 107 ? 18.946 -8.060 -3.476 1.00 75.44 107 ASN A CA 1
ATOM 814 C C . ASN A 1 107 ? 19.358 -7.802 -2.010 1.00 75.44 107 ASN A C 1
ATOM 816 O O . ASN A 1 107 ? 20.457 -8.188 -1.609 1.00 75.44 107 ASN A O 1
ATOM 820 N N . TYR A 1 108 ? 18.492 -7.185 -1.196 1.00 77.94 108 TYR A N 1
ATOM 821 C CA . TYR A 1 108 ? 18.705 -6.996 0.238 1.00 77.94 108 TYR A CA 1
ATOM 822 C C . TYR A 1 108 ? 17.998 -8.082 1.053 1.00 77.94 108 TYR A C 1
ATOM 824 O O . TYR A 1 108 ? 16.863 -8.471 0.777 1.00 77.94 108 TYR A O 1
ATOM 832 N N . THR A 1 109 ? 18.641 -8.516 2.141 1.00 80.56 109 THR A N 1
ATOM 833 C CA . THR A 1 109 ? 18.154 -9.593 3.024 1.00 80.56 109 THR A CA 1
ATOM 834 C C . THR A 1 109 ? 16.722 -9.369 3.520 1.00 80.56 109 THR A C 1
ATOM 836 O O . THR A 1 109 ? 15.935 -10.309 3.613 1.00 80.56 109 THR A O 1
ATOM 839 N N . ASN A 1 110 ? 16.364 -8.118 3.820 1.00 84.56 110 ASN A N 1
ATOM 840 C CA . ASN A 1 110 ? 15.094 -7.759 4.447 1.00 84.56 110 ASN A CA 1
ATOM 841 C C . ASN A 1 110 ? 14.126 -7.093 3.456 1.00 84.56 110 ASN A C 1
ATOM 843 O O . ASN A 1 110 ? 13.592 -6.009 3.707 1.00 84.56 110 ASN A O 1
ATOM 847 N N . PHE A 1 111 ? 13.875 -7.774 2.334 1.00 82.19 111 PHE A N 1
ATOM 848 C CA . PHE A 1 111 ? 12.968 -7.329 1.273 1.00 82.19 111 PHE A CA 1
ATOM 849 C C . PHE A 1 111 ? 11.591 -6.885 1.806 1.00 82.19 111 PHE A C 1
ATOM 851 O O . PHE A 1 111 ? 10.886 -7.660 2.468 1.00 82.19 111 PHE A O 1
ATOM 858 N N . CYS A 1 112 ? 11.204 -5.640 1.503 1.00 84.69 112 CYS A N 1
ATOM 859 C CA . CYS A 1 112 ? 9.952 -4.982 1.909 1.00 84.69 112 CYS A CA 1
ATOM 860 C C . CYS A 1 112 ? 9.622 -5.053 3.414 1.00 84.69 112 CYS A C 1
ATOM 862 O O . CYS A 1 112 ? 8.449 -4.993 3.797 1.00 84.69 112 CYS A O 1
ATOM 864 N N . ASN A 1 113 ? 10.617 -5.208 4.292 1.00 90.44 113 ASN A N 1
ATOM 865 C CA . ASN A 1 113 ? 10.358 -5.440 5.714 1.00 90.44 113 ASN A CA 1
ATOM 866 C C . ASN A 1 113 ? 9.673 -4.254 6.422 1.00 90.44 113 ASN A C 1
ATOM 868 O O . ASN A 1 113 ? 8.898 -4.481 7.355 1.00 90.44 113 ASN A O 1
ATOM 872 N N . GLY A 1 114 ? 9.854 -3.018 5.942 1.00 90.56 114 GLY A N 1
ATOM 873 C CA . GLY A 1 114 ? 9.104 -1.854 6.430 1.00 90.56 114 GLY A CA 1
ATOM 874 C C . GLY A 1 114 ? 7.593 -2.002 6.197 1.00 90.56 114 GLY A C 1
ATOM 875 O O . GLY A 1 114 ? 6.796 -1.847 7.125 1.00 90.56 114 GLY A O 1
ATOM 876 N N . GLY A 1 115 ? 7.202 -2.408 4.985 1.00 93.12 115 GLY A N 1
ATOM 877 C CA . GLY A 1 115 ? 5.808 -2.699 4.631 1.00 93.12 115 GLY A CA 1
ATOM 878 C C . GLY A 1 115 ? 5.238 -3.897 5.389 1.00 93.12 115 GLY A C 1
ATOM 879 O O . GLY A 1 115 ? 4.174 -3.789 5.996 1.00 93.12 115 GLY A O 1
ATOM 880 N N . LYS A 1 116 ? 5.984 -5.009 5.451 1.00 92.88 116 LYS A N 1
ATOM 881 C CA . LYS A 1 116 ? 5.599 -6.215 6.215 1.00 92.88 116 LYS A CA 1
ATOM 882 C C . LYS A 1 116 ? 5.400 -5.919 7.701 1.00 92.88 116 LYS A C 1
ATOM 884 O O . LYS A 1 116 ? 4.496 -6.456 8.335 1.00 92.88 116 LYS A O 1
ATOM 889 N N . THR A 1 117 ? 6.238 -5.048 8.257 1.00 95.44 117 THR A N 1
ATOM 890 C CA . THR A 1 117 ? 6.123 -4.574 9.635 1.00 95.44 117 THR A CA 1
ATOM 891 C C . THR A 1 117 ? 4.808 -3.846 9.872 1.00 95.44 117 THR A C 1
ATOM 893 O O . THR A 1 117 ? 4.129 -4.159 10.847 1.00 95.44 117 THR A O 1
ATOM 896 N N . ILE A 1 118 ? 4.466 -2.883 9.014 1.00 97.06 118 ILE A N 1
ATOM 897 C CA . ILE A 1 118 ? 3.227 -2.110 9.150 1.00 97.06 118 ILE A CA 1
ATOM 898 C C . ILE A 1 118 ? 2.017 -3.026 8.981 1.00 97.06 118 ILE A C 1
ATOM 900 O O . ILE A 1 118 ? 1.109 -2.971 9.806 1.00 97.06 118 ILE A O 1
ATOM 904 N N . ASP A 1 119 ? 2.039 -3.901 7.973 1.00 96.50 119 ASP A N 1
ATOM 905 C CA . ASP A 1 119 ? 0.964 -4.859 7.709 1.00 96.50 119 ASP A CA 1
ATOM 906 C C . ASP A 1 119 ? 0.688 -5.741 8.930 1.00 96.50 119 ASP A C 1
ATOM 908 O O . ASP A 1 119 ? -0.440 -5.801 9.414 1.00 96.50 119 ASP A O 1
ATOM 912 N N . ARG A 1 120 ? 1.736 -6.353 9.498 1.00 96.38 120 ARG A N 1
ATOM 913 C CA . ARG A 1 120 ? 1.613 -7.180 10.704 1.00 96.38 120 ARG A CA 1
ATOM 914 C C . ARG A 1 120 ? 1.004 -6.401 11.867 1.00 96.38 120 ARG A C 1
ATOM 916 O O . ARG A 1 120 ? 0.060 -6.887 12.475 1.00 96.38 120 ARG A O 1
ATOM 923 N N . CYS A 1 121 ? 1.519 -5.210 12.167 1.00 96.50 121 CYS A N 1
ATOM 924 C CA . CYS A 1 121 ? 1.038 -4.435 13.310 1.00 96.50 121 CYS A CA 1
ATOM 925 C C . CYS A 1 121 ? -0.416 -3.980 13.133 1.00 96.50 121 CYS A C 1
ATOM 927 O O . CYS A 1 121 ? -1.182 -4.013 14.087 1.00 96.50 121 CYS A O 1
ATOM 929 N N . LEU A 1 122 ? -0.829 -3.605 11.919 1.00 97.31 122 LEU A N 1
ATOM 930 C CA . LEU A 1 122 ? -2.225 -3.257 11.644 1.00 97.31 122 LEU A CA 1
ATOM 931 C C . LEU A 1 122 ? -3.155 -4.470 11.783 1.00 97.31 122 LEU A C 1
ATOM 933 O O . LEU A 1 122 ? -4.216 -4.343 12.390 1.00 97.31 122 LEU A O 1
ATOM 937 N N . GLN A 1 123 ? -2.752 -5.645 11.285 1.00 97.12 123 GLN A N 1
ATOM 938 C CA . GLN A 1 123 ? -3.509 -6.889 11.482 1.00 97.12 123 GLN A CA 1
ATOM 939 C C . GLN A 1 123 ? -3.617 -7.275 12.967 1.00 97.12 123 GLN A C 1
ATOM 941 O O . GLN A 1 123 ? -4.690 -7.669 13.414 1.00 97.12 123 GLN A O 1
ATOM 946 N N . GLU A 1 124 ? -2.530 -7.148 13.737 1.00 96.50 124 GLU A N 1
ATOM 947 C CA . GLU A 1 124 ? -2.501 -7.421 15.186 1.00 96.50 124 GLU A CA 1
ATOM 948 C C . GLU A 1 124 ? -3.411 -6.479 15.991 1.00 96.50 124 GLU A C 1
ATOM 950 O O . GLU A 1 124 ? -3.857 -6.853 17.073 1.00 96.50 124 GLU A O 1
ATOM 955 N N . LEU A 1 125 ? -3.697 -5.287 15.455 1.00 97.75 125 LEU A N 1
ATOM 956 C CA . LEU A 1 125 ? -4.637 -4.307 16.008 1.00 97.75 125 LEU A CA 1
ATOM 957 C C . LEU A 1 125 ? -6.046 -4.407 15.393 1.00 97.75 125 LEU A C 1
ATOM 959 O O . LEU A 1 125 ? -6.873 -3.521 15.597 1.00 97.75 125 LEU A O 1
ATOM 963 N N . GLY A 1 126 ? -6.332 -5.465 14.630 1.00 97.25 126 GLY A N 1
ATOM 964 C CA . GLY A 1 126 ? -7.673 -5.775 14.132 1.00 97.25 126 GLY A CA 1
ATOM 965 C C . GLY A 1 126 ? -8.056 -5.089 12.820 1.00 97.25 126 GLY A C 1
ATOM 966 O O . GLY A 1 126 ? -9.150 -5.339 12.312 1.00 97.25 126 GLY A O 1
ATOM 967 N N . ALA A 1 127 ? -7.177 -4.272 12.232 1.00 97.69 127 ALA A N 1
ATOM 968 C CA . ALA A 1 127 ? -7.453 -3.632 10.950 1.00 97.69 127 ALA A CA 1
ATOM 969 C C . ALA A 1 127 ? -7.621 -4.671 9.834 1.00 97.69 127 ALA A C 1
ATOM 971 O O . ALA A 1 127 ? -6.943 -5.701 9.786 1.00 97.69 127 ALA A O 1
ATOM 972 N N . GLN A 1 128 ? -8.509 -4.388 8.888 1.00 94.12 128 GLN A N 1
ATOM 973 C CA . GLN A 1 128 ? -8.923 -5.342 7.866 1.00 94.12 128 GLN A CA 1
ATOM 974 C C . GLN A 1 128 ? -8.318 -4.990 6.510 1.00 94.12 128 GLN A C 1
ATOM 976 O O . GLN A 1 128 ? -8.497 -3.885 5.997 1.00 94.12 128 GLN A O 1
ATOM 981 N N . ARG A 1 129 ? -7.635 -5.947 5.882 1.00 88.44 129 ARG A N 1
ATOM 982 C CA . ARG A 1 129 ? -7.187 -5.787 4.496 1.00 88.44 129 ARG A CA 1
ATOM 983 C C . ARG A 1 129 ? -8.376 -5.886 3.549 1.00 88.44 129 ARG A C 1
ATOM 985 O O . ARG A 1 129 ? -9.090 -6.884 3.578 1.00 88.44 129 ARG A O 1
ATOM 992 N N . PHE A 1 130 ? -8.559 -4.893 2.681 1.00 80.94 130 PHE A N 1
ATOM 993 C CA . PHE A 1 130 ? -9.506 -4.996 1.559 1.00 80.94 130 PHE A CA 1
ATOM 994 C C . PHE A 1 130 ? -8.826 -5.414 0.247 1.00 80.94 130 PHE A C 1
ATOM 996 O O . PHE A 1 130 ? -9.506 -5.736 -0.724 1.00 80.94 130 PHE A O 1
ATOM 1003 N N . TYR A 1 131 ? -7.492 -5.424 0.217 1.00 75.62 131 TYR A N 1
ATOM 1004 C CA . TYR A 1 131 ? -6.684 -5.933 -0.886 1.00 75.62 131 TYR A CA 1
ATOM 1005 C C . TYR A 1 131 ? -5.408 -6.584 -0.337 1.00 75.62 131 TYR A C 1
ATOM 1007 O O . TYR A 1 131 ? -4.924 -6.201 0.732 1.00 75.62 131 TYR A O 1
ATOM 1015 N N . ALA A 1 132 ? -4.866 -7.574 -1.048 1.00 73.56 132 ALA A N 1
ATOM 1016 C CA . ALA A 1 132 ? -3.639 -8.251 -0.635 1.00 73.56 132 ALA A CA 1
ATOM 1017 C C . ALA A 1 132 ? -2.438 -7.289 -0.639 1.00 73.56 132 ALA A C 1
ATOM 1019 O O . ALA A 1 132 ? -2.286 -6.476 -1.549 1.00 73.56 132 ALA A O 1
ATOM 1020 N N . THR A 1 133 ? -1.568 -7.403 0.366 1.00 74.88 133 THR A N 1
ATOM 1021 C CA . THR A 1 133 ? -0.353 -6.586 0.472 1.00 74.88 133 THR A CA 1
ATOM 1022 C C . THR A 1 133 ? 0.552 -6.804 -0.742 1.00 74.88 133 THR A C 1
ATOM 1024 O O . THR A 1 133 ? 0.973 -7.931 -1.009 1.00 74.88 133 THR A O 1
ATOM 1027 N N . GLY A 1 134 ? 0.848 -5.729 -1.473 1.00 77.50 134 GLY A N 1
ATOM 1028 C CA . GLY A 1 134 ? 1.771 -5.737 -2.607 1.00 77.50 134 GLY A CA 1
ATOM 1029 C C . GLY A 1 134 ? 3.210 -5.471 -2.167 1.00 77.50 134 GLY A C 1
ATOM 1030 O O . GLY A 1 134 ? 3.444 -4.714 -1.223 1.00 77.50 134 GLY A O 1
ATOM 1031 N N . HIS A 1 135 ? 4.174 -6.069 -2.868 1.00 82.25 135 HIS A N 1
ATOM 1032 C CA . HIS A 1 135 ? 5.605 -5.863 -2.646 1.00 82.25 135 HIS A CA 1
ATOM 1033 C C . HIS A 1 135 ? 6.277 -5.529 -3.980 1.00 82.25 135 HIS A C 1
ATOM 1035 O O . HIS A 1 135 ? 6.395 -6.402 -4.837 1.00 82.25 135 HIS A O 1
ATOM 1041 N N . ALA A 1 136 ? 6.693 -4.275 -4.151 1.00 74.44 136 ALA A N 1
ATOM 1042 C CA . ALA A 1 136 ? 7.419 -3.828 -5.330 1.00 74.44 136 ALA A CA 1
ATOM 1043 C C . ALA A 1 136 ? 8.928 -4.013 -5.143 1.00 74.44 136 ALA A C 1
ATOM 1045 O O . ALA A 1 136 ? 9.460 -3.667 -4.085 1.00 74.44 136 ALA A O 1
ATOM 1046 N N . ASP A 1 137 ? 9.585 -4.551 -6.172 1.00 76.38 137 ASP A N 1
ATOM 1047 C CA . ASP A 1 137 ? 10.998 -4.931 -6.164 1.00 76.38 137 ASP A CA 1
ATOM 1048 C C . ASP A 1 137 ? 11.822 -4.081 -7.139 1.00 76.38 137 ASP A C 1
ATOM 1050 O O . ASP A 1 137 ? 11.716 -4.233 -8.359 1.00 76.38 137 ASP A O 1
ATOM 1054 N N . ASP A 1 138 ? 12.647 -3.190 -6.594 1.00 68.56 138 ASP A N 1
ATOM 1055 C CA . ASP A 1 138 ? 13.527 -2.305 -7.364 1.00 68.56 138 ASP A CA 1
ATOM 1056 C C . ASP A 1 138 ? 14.681 -3.081 -8.027 1.00 68.56 138 ASP A C 1
ATOM 1058 O O . ASP A 1 138 ? 15.059 -2.810 -9.168 1.00 68.56 138 ASP A O 1
ATOM 1062 N N . GLY A 1 139 ? 15.170 -4.144 -7.378 1.00 61.53 139 GLY A N 1
ATOM 1063 C CA . GLY A 1 139 ? 16.296 -4.944 -7.864 1.00 61.53 139 GLY A CA 1
ATOM 1064 C C . GLY A 1 139 ? 16.001 -5.714 -9.151 1.00 61.53 139 GLY A C 1
ATOM 1065 O O . GLY A 1 139 ? 16.911 -6.032 -9.923 1.00 61.53 139 GLY A O 1
ATOM 1066 N N . VAL A 1 140 ? 14.726 -6.011 -9.402 1.00 60.41 140 VAL A N 1
ATOM 1067 C CA . VAL A 1 140 ? 14.246 -6.599 -10.660 1.00 60.41 140 VAL A CA 1
ATOM 1068 C C . VAL A 1 140 ? 14.089 -5.522 -11.740 1.00 60.41 140 VAL A C 1
ATOM 1070 O O . VAL A 1 140 ? 14.441 -5.765 -12.898 1.00 60.41 140 VAL A O 1
ATOM 1073 N N . GLY A 1 141 ? 13.630 -4.324 -11.366 1.00 55.31 141 GLY A N 1
ATOM 1074 C CA . GLY A 1 141 ? 13.485 -3.184 -12.274 1.00 55.31 141 GLY A CA 1
ATOM 1075 C C . GLY A 1 141 ? 14.821 -2.695 -12.842 1.00 55.31 141 GLY A C 1
ATOM 1076 O O . GLY A 1 141 ? 14.926 -2.439 -14.044 1.00 55.31 141 GLY A O 1
ATOM 1077 N N . GLU A 1 142 ? 15.869 -2.623 -12.018 1.00 53.78 142 GLU A N 1
ATOM 1078 C CA . GLU A 1 142 ? 17.206 -2.218 -12.473 1.00 53.78 142 GLU A CA 1
ATOM 1079 C C . GLU A 1 142 ? 17.814 -3.199 -13.482 1.00 53.78 142 GLU A C 1
ATOM 1081 O O . GLU A 1 142 ? 18.330 -2.773 -14.519 1.00 53.78 142 GLU A O 1
ATOM 1086 N N . LYS A 1 143 ? 17.709 -4.510 -13.227 1.00 56.09 143 LYS A N 1
ATOM 1087 C CA . LYS A 1 143 ? 18.217 -5.550 -14.142 1.00 56.09 143 LYS A CA 1
ATOM 1088 C C . LYS A 1 143 ? 17.534 -5.469 -15.507 1.00 56.09 143 LYS A C 1
ATOM 1090 O O . LYS A 1 143 ? 18.204 -5.510 -16.532 1.00 56.09 143 LYS A O 1
ATOM 1095 N N . GLN A 1 144 ? 16.225 -5.233 -15.534 1.00 53.69 144 GLN A N 1
ATOM 1096 C CA . GLN A 1 144 ? 15.478 -5.112 -16.789 1.00 53.69 144 GLN A CA 1
ATOM 1097 C C . GLN A 1 144 ? 15.820 -3.857 -17.589 1.00 53.69 144 GLN A C 1
ATOM 1099 O O . GLN A 1 144 ? 15.838 -3.927 -18.819 1.00 53.69 144 GLN A O 1
ATOM 1104 N N . ARG A 1 145 ? 16.126 -2.730 -16.929 1.00 54.50 145 ARG A N 1
ATOM 1105 C CA . ARG A 1 145 ? 16.631 -1.525 -17.615 1.00 54.50 145 ARG A CA 1
ATOM 1106 C C . ARG A 1 145 ? 18.003 -1.754 -18.231 1.00 54.50 145 ARG A C 1
ATOM 1108 O O . ARG A 1 145 ? 18.260 -1.268 -19.327 1.00 54.50 145 ARG A O 1
ATOM 1115 N N . GLN A 1 146 ? 18.871 -2.490 -17.540 1.00 57.50 146 GLN A N 1
ATOM 1116 C CA . GLN A 1 146 ? 20.188 -2.853 -18.066 1.00 57.50 146 GLN A CA 1
ATOM 1117 C C . GLN A 1 146 ? 20.071 -3.808 -19.261 1.00 57.50 146 GLN A C 1
ATOM 1119 O O . GLN A 1 146 ? 20.807 -3.663 -20.233 1.00 57.50 146 GLN A O 1
ATOM 1124 N N . GLU A 1 147 ? 19.127 -4.749 -19.213 1.00 56.38 147 GLU A N 1
ATOM 1125 C CA . GLU A 1 147 ? 18.881 -5.715 -20.289 1.00 56.38 147 GLU A CA 1
ATOM 1126 C C . GLU A 1 147 ? 18.123 -5.113 -21.486 1.00 56.38 147 GLU A C 1
ATOM 1128 O O . GLU A 1 147 ? 18.272 -5.600 -22.604 1.00 56.38 147 GLU A O 1
ATOM 1133 N N . ASN A 1 148 ? 17.344 -4.041 -21.286 1.00 50.28 148 ASN A N 1
ATOM 1134 C CA . ASN A 1 148 ? 16.532 -3.409 -22.333 1.00 50.28 148 ASN A CA 1
ATOM 1135 C C . ASN A 1 148 ? 16.696 -1.873 -22.351 1.00 50.28 148 ASN A C 1
ATOM 1137 O O . ASN A 1 148 ? 15.737 -1.147 -22.078 1.00 50.28 148 ASN A O 1
ATOM 1141 N N . PRO A 1 149 ? 17.886 -1.349 -22.699 1.00 50.97 149 PRO A N 1
ATOM 1142 C CA . PRO A 1 149 ? 18.188 0.085 -22.626 1.00 50.97 149 PRO A CA 1
ATOM 1143 C C . PRO A 1 149 ? 17.385 0.943 -23.618 1.00 50.97 149 PRO A C 1
ATOM 1145 O O . PRO A 1 149 ? 17.142 2.118 -23.354 1.00 50.97 149 PRO A O 1
ATOM 1148 N N . ASP A 1 150 ? 16.942 0.356 -24.735 1.00 52.09 150 ASP A N 1
ATOM 1149 C CA . ASP A 1 150 ? 16.152 1.037 -25.772 1.00 52.09 150 ASP A CA 1
ATOM 1150 C C . ASP A 1 150 ? 14.639 1.015 -25.492 1.00 52.09 150 ASP A C 1
ATOM 1152 O O . ASP A 1 150 ? 13.850 1.604 -26.234 1.00 52.09 150 ASP A O 1
ATOM 1156 N N . PHE A 1 151 ? 14.203 0.306 -24.446 1.00 43.75 151 PHE A N 1
ATOM 1157 C CA . PHE A 1 151 ? 12.795 0.224 -24.090 1.00 43.75 151 PHE A CA 1
ATOM 1158 C C . PHE A 1 151 ? 12.400 1.441 -23.245 1.00 43.75 151 PHE A C 1
ATOM 1160 O O . PHE A 1 151 ? 12.995 1.728 -22.208 1.00 43.75 151 PHE A O 1
ATOM 1167 N N . HIS A 1 152 ? 11.380 2.178 -23.684 1.00 42.25 152 HIS A N 1
ATOM 1168 C CA . HIS A 1 152 ? 10.818 3.273 -22.899 1.00 42.25 152 HIS A CA 1
ATOM 1169 C C . HIS A 1 152 ? 9.904 2.712 -21.815 1.00 42.25 152 HIS A C 1
ATOM 1171 O O . HIS A 1 152 ? 8.738 2.398 -22.048 1.00 42.25 152 HIS A O 1
ATOM 1177 N N . PHE A 1 153 ? 10.462 2.577 -20.620 1.00 42.41 153 PHE A N 1
ATOM 1178 C CA . PHE A 1 153 ? 9.706 2.247 -19.425 1.00 42.41 153 PHE A CA 1
ATOM 1179 C C . PHE A 1 153 ? 8.868 3.458 -18.988 1.00 42.41 153 PHE A C 1
ATOM 1181 O O . PHE A 1 153 ? 9.379 4.577 -18.958 1.00 42.41 153 PHE A O 1
ATOM 1188 N N . GLY A 1 154 ? 7.583 3.245 -18.683 1.00 37.81 154 GLY A N 1
ATOM 1189 C CA . GLY A 1 154 ? 6.700 4.295 -18.161 1.00 37.81 154 GLY A CA 1
ATOM 1190 C C . GLY A 1 154 ? 7.161 4.839 -16.801 1.00 37.81 154 GLY A C 1
ATOM 1191 O O . GLY A 1 154 ? 8.014 4.244 -16.143 1.00 37.81 154 GLY A O 1
ATOM 1192 N N . GLU A 1 155 ? 6.587 5.970 -16.379 1.00 34.78 155 GLU A N 1
ATOM 1193 C CA . GLU A 1 155 ? 7.068 6.755 -15.227 1.00 34.78 155 GLU A CA 1
ATOM 1194 C C . GLU A 1 155 ? 6.940 6.050 -13.866 1.00 34.78 155 GLU A C 1
ATOM 1196 O O . GLU A 1 155 ? 7.674 6.402 -12.943 1.00 34.78 155 GLU A O 1
ATOM 1201 N N . THR A 1 156 ? 6.127 4.990 -13.752 1.00 36.78 156 THR A N 1
ATOM 1202 C CA . THR A 1 156 ? 5.976 4.253 -12.491 1.00 36.78 156 THR A CA 1
ATOM 1203 C C . THR A 1 156 ? 6.041 2.747 -12.657 1.00 36.78 156 THR A C 1
ATOM 1205 O O . THR A 1 156 ? 5.275 2.121 -13.390 1.00 36.78 156 THR A O 1
ATOM 1208 N N . TRP A 1 157 ? 6.924 2.157 -11.858 1.00 38.88 157 TRP A N 1
ATOM 1209 C CA . TRP A 1 157 ? 7.058 0.725 -11.666 1.00 38.88 157 TRP A CA 1
ATOM 1210 C C . TRP A 1 157 ? 6.289 0.304 -10.419 1.00 38.88 157 TRP A C 1
ATOM 1212 O O . TRP A 1 157 ? 6.744 0.470 -9.289 1.00 38.88 157 TRP A O 1
ATOM 1222 N N . LEU A 1 158 ? 5.102 -0.254 -10.620 1.00 33.00 158 LEU A N 1
ATOM 1223 C CA . LEU A 1 158 ? 4.344 -0.934 -9.581 1.00 33.00 158 LEU A CA 1
ATOM 1224 C C . LEU A 1 158 ? 4.326 -2.420 -9.917 1.00 33.00 158 LEU A C 1
ATOM 1226 O O . LEU A 1 158 ? 3.488 -2.858 -10.698 1.00 33.00 158 LEU A O 1
ATOM 1230 N N . PHE A 1 159 ? 5.187 -3.223 -9.284 1.00 35.59 159 PHE A N 1
ATOM 1231 C CA . PHE A 1 159 ? 4.913 -4.659 -9.158 1.00 35.59 159 PHE A CA 1
ATOM 1232 C C . PHE A 1 159 ? 3.785 -4.839 -8.130 1.00 35.59 159 PHE A C 1
ATOM 1234 O O . PHE A 1 159 ? 3.973 -5.275 -6.996 1.00 35.59 159 PHE A O 1
ATOM 1241 N N . PHE A 1 160 ? 2.585 -4.430 -8.528 1.00 31.22 160 PHE A N 1
ATOM 1242 C CA . PHE A 1 160 ? 1.347 -4.961 -7.991 1.00 31.22 160 PHE A CA 1
ATOM 1243 C C . PHE A 1 160 ? 0.895 -6.073 -8.923 1.00 31.22 160 PHE A C 1
ATOM 1245 O O . PHE A 1 160 ? 0.962 -5.916 -10.140 1.00 31.22 160 PHE A O 1
ATOM 1252 N N . GLY A 1 161 ? 0.384 -7.166 -8.351 1.00 34.84 161 GLY A N 1
ATOM 1253 C CA . GLY A 1 161 ? -0.440 -8.109 -9.102 1.00 34.84 161 GLY A CA 1
ATOM 1254 C C . GLY A 1 161 ? -1.425 -7.328 -9.978 1.00 34.84 161 GLY A C 1
ATOM 1255 O O . GLY A 1 161 ? -2.163 -6.487 -9.458 1.00 34.84 161 GLY A O 1
ATOM 1256 N N . CYS A 1 162 ? -1.302 -7.568 -11.287 1.00 29.28 162 CYS A N 1
ATOM 1257 C CA . CYS A 1 162 ? -1.845 -6.830 -12.425 1.00 29.28 162 CYS A CA 1
ATOM 1258 C C . CYS A 1 162 ? -3.138 -6.066 -12.125 1.00 29.28 162 CYS A C 1
ATOM 1260 O O . CYS A 1 162 ? -4.149 -6.679 -11.775 1.00 29.28 162 CYS A O 1
ATOM 1262 N N . ARG A 1 163 ? -3.144 -4.745 -12.349 1.00 37.22 163 ARG A N 1
ATOM 1263 C CA . ARG A 1 163 ? -4.404 -3.985 -12.375 1.00 37.22 163 ARG A CA 1
ATOM 1264 C C . ARG A 1 163 ? -5.069 -4.069 -13.743 1.00 37.22 163 ARG A C 1
ATOM 1266 O O . ARG A 1 163 ? -6.290 -3.985 -13.802 1.00 37.22 163 ARG A O 1
ATOM 1273 N N . HIS A 1 164 ? -4.306 -4.287 -14.817 1.00 37.66 164 HIS A N 1
ATOM 1274 C CA . HIS A 1 164 ? -4.850 -4.496 -16.159 1.00 37.66 164 HIS A CA 1
ATOM 1275 C C . HIS A 1 164 ? -4.038 -5.557 -16.903 1.00 37.66 164 HIS A C 1
ATOM 1277 O O . HIS A 1 164 ? -2.872 -5.349 -17.239 1.00 37.66 164 HIS A O 1
ATOM 1283 N N . LYS A 1 165 ? -4.684 -6.691 -17.192 1.00 37.12 165 LYS A N 1
ATOM 1284 C CA . LYS A 1 165 ? -4.096 -7.850 -17.884 1.00 37.12 165 LYS A CA 1
ATOM 1285 C C . LYS A 1 165 ? -3.468 -7.502 -19.246 1.00 37.12 165 LYS A C 1
ATOM 1287 O O . LYS A 1 165 ? -2.580 -8.212 -19.698 1.00 37.12 165 LYS A O 1
ATOM 1292 N N . ASP A 1 166 ? -3.881 -6.384 -19.840 1.00 37.47 166 ASP A N 1
ATOM 1293 C CA . ASP A 1 166 ? -3.485 -5.972 -21.189 1.00 37.47 166 ASP A CA 1
ATOM 1294 C C . ASP A 1 166 ? -2.405 -4.871 -21.209 1.00 37.47 166 ASP A C 1
ATOM 1296 O O . ASP A 1 166 ? -2.068 -4.370 -22.283 1.00 37.47 166 ASP A O 1
ATOM 1300 N N . LYS A 1 167 ? -1.904 -4.427 -20.043 1.00 38.50 167 LYS A N 1
ATOM 1301 C CA . LYS A 1 167 ? -0.972 -3.282 -19.946 1.00 38.50 167 LYS A CA 1
ATOM 1302 C C . LYS A 1 167 ? 0.191 -3.459 -18.965 1.00 38.50 167 LYS A C 1
ATOM 1304 O O . LYS A 1 167 ? 1.221 -2.818 -19.157 1.00 38.50 167 LYS A O 1
ATOM 1309 N N . ASP A 1 168 ? 0.059 -4.322 -17.960 1.00 37.09 168 ASP A N 1
ATOM 1310 C CA . ASP A 1 168 ? 1.052 -4.445 -16.888 1.00 37.09 168 ASP A CA 1
ATOM 1311 C C . ASP A 1 168 ? 1.913 -5.706 -17.097 1.00 37.09 168 ASP A C 1
ATOM 1313 O O . ASP A 1 168 ? 1.483 -6.822 -16.800 1.00 37.09 168 ASP A O 1
ATOM 1317 N N . PHE A 1 169 ? 3.127 -5.548 -17.634 1.00 31.28 169 PHE A N 1
ATOM 1318 C CA . PHE A 1 169 ? 4.048 -6.667 -17.856 1.00 31.28 169 PHE A CA 1
ATOM 1319 C C . PHE A 1 169 ? 4.640 -7.173 -16.538 1.00 31.28 169 PHE A C 1
ATOM 1321 O O . PHE A 1 169 ? 5.267 -6.428 -15.787 1.00 31.28 169 PHE A O 1
ATOM 1328 N N . LEU A 1 170 ? 4.480 -8.473 -16.294 1.00 29.41 170 LEU A N 1
ATOM 1329 C CA . LEU A 1 170 ? 5.083 -9.194 -15.182 1.00 29.41 170 LEU A CA 1
ATOM 1330 C C . LEU A 1 170 ? 6.333 -9.908 -15.700 1.00 29.41 170 LEU A C 1
ATOM 1332 O O . LEU A 1 170 ? 6.234 -10.936 -16.365 1.00 29.41 170 LEU A O 1
ATOM 1336 N N . PHE A 1 171 ? 7.513 -9.375 -15.407 1.00 29.44 171 PHE A N 1
ATOM 1337 C CA . PHE A 1 171 ? 8.754 -10.113 -15.611 1.00 29.44 171 PHE A CA 1
ATOM 1338 C C . PHE A 1 171 ? 9.179 -10.744 -14.286 1.00 29.44 171 PHE A C 1
ATOM 1340 O O . PHE A 1 171 ? 9.554 -10.053 -13.339 1.00 29.44 171 PHE A O 1
ATOM 1347 N N . SER A 1 172 ? 9.140 -12.071 -14.238 1.00 33.44 172 SER A N 1
ATOM 1348 C CA . SER A 1 172 ? 9.938 -12.870 -13.315 1.00 33.44 172 SER A CA 1
ATOM 1349 C C . SER A 1 172 ? 10.768 -13.846 -14.146 1.00 33.44 172 SER A C 1
ATOM 1351 O O . SER A 1 172 ? 10.299 -14.327 -15.175 1.00 33.44 172 SER A O 1
ATOM 1353 N N . ASP A 1 173 ? 12.002 -14.075 -13.697 1.00 35.69 173 ASP A N 1
ATOM 1354 C CA . ASP A 1 173 ? 12.951 -15.110 -14.122 1.00 35.69 173 ASP A CA 1
ATOM 1355 C C . ASP A 1 173 ? 12.275 -16.335 -14.780 1.00 35.69 173 ASP A C 1
ATOM 1357 O O . ASP A 1 173 ? 11.364 -16.941 -14.210 1.00 35.69 173 ASP A O 1
ATOM 1361 N N . ALA A 1 174 ? 12.786 -16.727 -15.954 1.00 39.69 174 ALA A N 1
ATOM 1362 C CA . ALA A 1 174 ? 12.499 -17.962 -16.693 1.00 39.69 174 ALA A CA 1
ATOM 1363 C C . ALA A 1 174 ? 12.207 -19.199 -15.820 1.00 39.69 174 ALA A C 1
ATOM 1365 O O . ALA A 1 174 ? 11.373 -20.038 -16.166 1.00 39.69 174 ALA A O 1
ATOM 1366 N N . LYS A 1 175 ? 12.889 -19.322 -14.678 1.00 39.59 175 LYS A N 1
ATOM 1367 C CA . LYS A 1 175 ? 12.793 -20.440 -13.734 1.00 39.59 175 LYS A CA 1
ATOM 1368 C C . LYS A 1 175 ? 11.483 -20.484 -12.945 1.00 39.59 175 LYS A C 1
ATOM 1370 O O . LYS A 1 175 ? 11.151 -21.556 -12.449 1.00 39.59 175 LYS A O 1
ATOM 1375 N N . ASN A 1 176 ? 10.744 -19.377 -12.852 1.00 43.78 176 ASN A N 1
ATOM 1376 C CA . ASN A 1 176 ? 9.487 -19.267 -12.100 1.00 43.78 176 ASN A CA 1
ATOM 1377 C C . ASN A 1 176 ? 8.281 -18.850 -12.962 1.00 43.78 176 ASN A C 1
ATOM 1379 O O . ASN A 1 176 ? 7.215 -18.560 -12.415 1.00 43.78 176 ASN A O 1
ATOM 1383 N N . MET A 1 177 ? 8.407 -18.836 -14.294 1.00 46.28 177 MET A N 1
ATOM 1384 C CA . MET A 1 177 ? 7.248 -18.652 -15.173 1.00 46.28 177 MET A CA 1
ATOM 1385 C C . MET A 1 177 ? 6.241 -19.790 -14.971 1.00 46.28 177 MET A C 1
ATOM 1387 O O . MET A 1 177 ? 6.615 -20.966 -14.950 1.00 46.28 177 MET A O 1
ATOM 1391 N N . ALA A 1 178 ? 4.958 -19.442 -14.830 1.00 47.06 178 ALA A N 1
ATOM 1392 C CA . ALA A 1 178 ? 3.893 -20.434 -14.839 1.00 47.06 178 ALA A CA 1
ATOM 1393 C C . ALA A 1 178 ? 3.948 -21.201 -16.171 1.00 47.06 178 ALA A C 1
ATOM 1395 O O . ALA A 1 178 ? 4.065 -20.604 -17.240 1.00 47.06 178 ALA A O 1
ATOM 1396 N N . LYS A 1 179 ? 3.934 -22.532 -16.086 1.00 53.94 179 LYS A N 1
ATOM 1397 C CA . LYS A 1 179 ? 3.908 -23.405 -17.261 1.00 53.94 179 LYS A CA 1
ATOM 1398 C C . LYS A 1 179 ? 2.561 -23.266 -17.961 1.00 53.94 179 LYS A C 1
ATOM 1400 O O . LYS A 1 179 ? 1.560 -22.978 -17.304 1.00 53.94 179 LYS A O 1
ATOM 1405 N N . ASP A 1 180 ? 2.557 -23.456 -19.275 1.00 63.38 180 ASP A N 1
ATOM 1406 C CA . ASP A 1 180 ? 1.350 -23.467 -20.107 1.00 63.38 180 ASP A CA 1
ATOM 1407 C C . ASP A 1 180 ? 0.605 -22.117 -20.151 1.00 63.38 180 ASP A C 1
ATOM 1409 O O . ASP A 1 180 ? -0.570 -22.049 -20.510 1.00 63.38 180 ASP A O 1
ATOM 1413 N N . VAL A 1 181 ? 1.283 -21.007 -19.828 1.00 63.72 181 VAL A N 1
ATOM 1414 C CA . VAL A 1 181 ? 0.690 -19.657 -19.875 1.00 63.72 181 VAL A CA 1
ATOM 1415 C C . VAL A 1 181 ? 0.259 -19.290 -21.289 1.00 63.72 181 VAL A C 1
ATOM 1417 O O . VAL A 1 181 ? -0.786 -18.662 -21.454 1.00 63.72 181 VAL A O 1
ATOM 1420 N N . ASN A 1 182 ? 1.016 -19.703 -22.309 1.00 75.06 182 ASN A N 1
ATOM 1421 C CA . ASN A 1 182 ? 0.625 -19.497 -23.699 1.00 75.06 182 ASN A CA 1
ATOM 1422 C C . ASN A 1 182 ? -0.671 -20.245 -24.050 1.00 75.06 182 ASN A C 1
ATOM 1424 O O . ASN A 1 182 ? -1.568 -19.649 -24.642 1.00 75.06 182 ASN A O 1
ATOM 1428 N N . GLU A 1 183 ? -0.817 -21.510 -23.640 1.00 77.38 183 GLU A N 1
ATOM 1429 C CA . GLU A 1 183 ? -2.071 -22.252 -23.845 1.00 77.38 183 GLU A CA 1
ATOM 1430 C C . GLU A 1 183 ? -3.230 -21.641 -23.055 1.00 77.38 183 GLU A C 1
ATOM 1432 O O . GLU A 1 183 ? -4.301 -21.418 -23.619 1.00 77.38 183 GLU A O 1
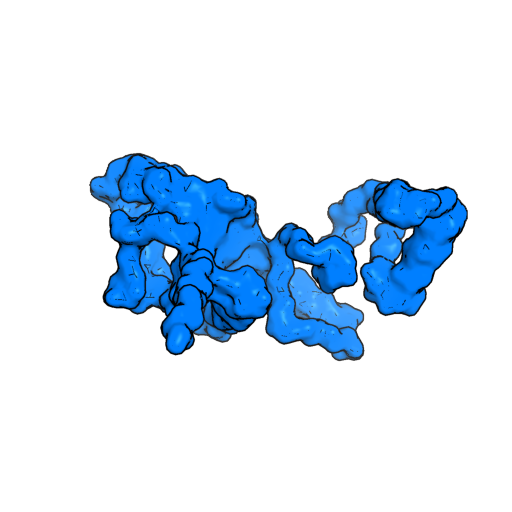ATOM 1437 N N . ALA A 1 184 ? -3.012 -21.277 -21.791 1.00 72.31 184 ALA A N 1
ATOM 1438 C CA . ALA A 1 184 ? -4.029 -20.620 -20.976 1.00 72.31 184 ALA A CA 1
ATOM 1439 C C . ALA A 1 184 ? -4.468 -19.275 -21.577 1.00 72.31 184 ALA A C 1
ATOM 1441 O O . ALA A 1 184 ? -5.647 -18.922 -21.526 1.00 72.31 184 ALA A O 1
ATOM 1442 N N . LEU A 1 185 ? -3.542 -18.515 -22.168 1.00 70.25 185 LEU A N 1
ATOM 1443 C CA . LEU A 1 185 ? -3.856 -17.257 -22.835 1.00 70.25 185 LEU A CA 1
ATOM 1444 C C . LEU A 1 185 ? -4.665 -17.488 -24.115 1.00 70.25 185 LEU A C 1
ATOM 1446 O O . LEU A 1 185 ? -5.655 -16.789 -24.321 1.00 70.25 185 LEU A O 1
ATOM 1450 N N . ILE A 1 186 ? -4.298 -18.482 -24.929 1.00 79.56 186 ILE A N 1
ATOM 1451 C CA . ILE A 1 186 ? -5.064 -18.887 -26.118 1.00 79.56 186 ILE A CA 1
ATOM 1452 C C . ILE A 1 186 ? -6.491 -19.290 -25.722 1.00 79.56 186 ILE A C 1
ATOM 1454 O O . ILE A 1 186 ? -7.448 -18.829 -26.342 1.00 79.56 186 ILE A O 1
ATOM 1458 N N . ASP A 1 187 ? -6.651 -20.079 -24.659 1.00 71.94 187 ASP A N 1
ATOM 1459 C CA . ASP A 1 187 ? -7.960 -20.522 -24.173 1.00 71.94 187 ASP A CA 1
ATOM 1460 C C . ASP A 1 187 ? -8.823 -19.362 -23.664 1.00 71.94 187 ASP A C 1
ATOM 1462 O O . ASP A 1 187 ? -10.036 -19.340 -23.885 1.00 71.94 187 ASP A O 1
ATOM 1466 N N . ILE A 1 188 ? -8.217 -18.389 -22.981 1.00 67.94 188 ILE A N 1
ATOM 1467 C CA . ILE A 1 188 ? -8.931 -17.199 -22.507 1.00 67.94 188 ILE A CA 1
ATOM 1468 C C . ILE A 1 188 ? -9.332 -16.315 -23.688 1.00 67.94 188 ILE A C 1
ATOM 1470 O O . ILE A 1 188 ? -10.486 -15.910 -23.765 1.00 67.94 188 ILE A O 1
ATOM 1474 N N . VAL A 1 189 ? -8.425 -16.056 -24.633 1.00 72.44 189 VAL A N 1
ATOM 1475 C CA . VAL A 1 189 ? -8.720 -15.257 -25.834 1.00 72.44 189 VAL A CA 1
ATOM 1476 C C . VAL A 1 189 ? -9.828 -15.910 -26.665 1.00 72.44 189 VAL A C 1
ATOM 1478 O O . VAL A 1 189 ? -10.760 -15.222 -27.074 1.00 72.44 189 VAL A O 1
ATOM 1481 N N . GLY A 1 190 ? -9.782 -17.232 -26.851 1.00 77.75 190 GLY A N 1
ATOM 1482 C CA . GLY A 1 190 ? -10.833 -17.980 -27.543 1.00 77.75 190 GLY A CA 1
ATOM 1483 C C . GLY A 1 190 ? -12.194 -17.868 -26.852 1.00 77.75 190 GLY A C 1
ATOM 1484 O O . GLY A 1 190 ? -13.206 -17.640 -27.513 1.00 77.75 190 GLY A O 1
ATOM 1485 N N . LYS A 1 191 ? -12.231 -17.957 -25.515 1.00 73.06 191 LYS A N 1
ATOM 1486 C CA . LYS A 1 191 ? -13.473 -17.825 -24.733 1.00 73.06 191 LYS A CA 1
ATOM 1487 C C . LYS A 1 191 ? -14.044 -16.408 -24.744 1.00 73.06 191 LYS A C 1
ATOM 1489 O O . LYS A 1 191 ? -15.242 -16.255 -24.961 1.00 73.06 191 LYS A O 1
ATOM 1494 N N . GLU A 1 192 ? -13.212 -15.397 -24.514 1.00 71.06 192 GLU A N 1
ATOM 1495 C CA . GLU A 1 192 ? -13.651 -13.999 -24.396 1.00 71.06 192 GLU A CA 1
ATOM 1496 C C . GLU A 1 192 ? -14.066 -13.408 -25.745 1.00 71.06 192 GLU A C 1
ATOM 1498 O O . GLU A 1 192 ? -15.054 -12.681 -25.830 1.00 71.06 192 GLU A O 1
ATOM 1503 N N . LEU A 1 193 ? -13.343 -13.744 -26.817 1.00 75.00 193 LEU A N 1
ATOM 1504 C CA . LEU A 1 193 ? -13.657 -13.258 -28.162 1.00 75.00 193 LEU A CA 1
ATOM 1505 C C . LEU A 1 193 ? -14.630 -14.171 -28.919 1.00 75.00 193 LEU A C 1
ATOM 1507 O O . LEU A 1 193 ? -15.058 -13.812 -30.011 1.00 75.00 193 LEU A O 1
ATOM 1511 N N . GLN A 1 194 ? -14.996 -15.321 -28.340 1.00 87.12 194 GLN A N 1
ATOM 1512 C CA . GLN A 1 194 ? -15.846 -16.343 -28.963 1.00 87.12 194 GLN A CA 1
ATOM 1513 C C . GLN A 1 194 ? -15.323 -16.807 -30.334 1.00 87.12 194 GLN A C 1
ATOM 1515 O O . GLN A 1 194 ? -16.093 -16.992 -31.276 1.00 87.12 194 GLN A O 1
ATOM 1520 N N . ILE A 1 195 ? -14.007 -17.002 -30.429 1.00 87.69 195 ILE A N 1
ATOM 1521 C CA . ILE A 1 195 ? -13.298 -17.423 -31.646 1.00 87.69 195 ILE A CA 1
ATOM 1522 C C . ILE A 1 195 ? -12.671 -18.806 -31.468 1.00 87.69 195 ILE A C 1
ATOM 1524 O O . ILE A 1 195 ? -12.469 -19.274 -30.342 1.00 87.69 195 ILE A O 1
ATOM 1528 N N . ASP A 1 196 ? -12.363 -19.481 -32.576 1.00 92.00 196 ASP A N 1
ATOM 1529 C CA . ASP A 1 196 ? -11.741 -20.803 -32.515 1.00 92.00 196 ASP A CA 1
ATOM 1530 C C . ASP A 1 196 ? -10.267 -20.745 -32.060 1.00 92.00 196 ASP A C 1
ATOM 1532 O O . ASP A 1 196 ? -9.640 -19.684 -31.993 1.00 92.00 196 ASP A O 1
ATOM 1536 N N . LYS A 1 197 ? -9.695 -21.910 -31.714 1.00 88.12 197 LYS A N 1
ATOM 1537 C CA . LYS A 1 197 ? -8.323 -21.992 -31.183 1.00 88.12 197 LYS A CA 1
ATOM 1538 C C . LYS A 1 197 ? -7.289 -21.445 -32.177 1.00 88.12 197 LYS A C 1
ATOM 1540 O O . LYS A 1 197 ? -6.308 -20.848 -31.744 1.00 88.12 197 LYS A O 1
ATOM 1545 N N . LEU A 1 198 ? -7.491 -21.624 -33.485 1.00 91.06 198 LEU A N 1
ATOM 1546 C CA . LEU A 1 198 ? -6.552 -21.165 -34.512 1.00 91.06 198 LEU A CA 1
ATOM 1547 C C . LEU A 1 198 ? -6.589 -19.637 -34.644 1.00 91.06 198 LEU A C 1
ATOM 1549 O O . LEU A 1 198 ? -5.540 -18.994 -34.722 1.00 91.06 198 LEU A O 1
ATOM 1553 N N . GLU A 1 199 ? -7.777 -19.042 -34.607 1.00 84.31 199 GLU A N 1
ATOM 1554 C CA . GLU A 1 199 ? -7.944 -17.588 -34.580 1.00 84.31 199 GLU A CA 1
ATOM 1555 C C . GLU A 1 199 ? -7.382 -16.980 -33.289 1.00 84.31 199 GLU A C 1
ATOM 1557 O O . GLU A 1 199 ? -6.635 -16.000 -33.348 1.00 84.31 199 GLU A O 1
ATOM 1562 N N . ALA A 1 200 ? -7.631 -17.600 -32.132 1.00 81.94 200 ALA A N 1
ATOM 1563 C CA . ALA A 1 200 ? -7.048 -17.179 -30.859 1.00 81.94 200 ALA A CA 1
ATOM 1564 C C . ALA A 1 200 ? -5.510 -17.246 -30.873 1.00 81.94 200 ALA A C 1
ATOM 1566 O O . ALA A 1 200 ? -4.848 -16.320 -30.402 1.00 81.94 200 ALA A O 1
ATOM 1567 N N . MET A 1 201 ? -4.922 -18.283 -31.482 1.00 86.31 201 MET A N 1
ATOM 1568 C CA . MET A 1 201 ? -3.472 -18.382 -31.691 1.00 86.31 201 MET A CA 1
ATOM 1569 C C . MET A 1 201 ? -2.927 -17.242 -32.555 1.00 86.31 201 MET A C 1
ATOM 1571 O O . MET A 1 201 ? -1.872 -16.696 -32.233 1.00 86.31 201 MET A O 1
ATOM 1575 N N . ASN A 1 202 ? -3.633 -16.848 -33.617 1.00 87.62 202 ASN A N 1
ATOM 1576 C CA . ASN A 1 202 ? -3.229 -15.726 -34.469 1.00 87.62 202 ASN A CA 1
ATOM 1577 C C . ASN A 1 202 ? -3.312 -14.384 -33.731 1.00 87.62 202 ASN A C 1
ATOM 1579 O O . ASN A 1 202 ? -2.429 -13.540 -33.886 1.00 87.62 202 ASN A O 1
ATOM 1583 N N . VAL A 1 203 ? -4.329 -14.194 -32.886 1.00 79.44 203 VAL A N 1
ATOM 1584 C CA . VAL A 1 203 ? -4.444 -13.008 -32.022 1.00 79.44 203 VAL A CA 1
ATOM 1585 C C . VAL A 1 203 ? -3.278 -12.954 -31.039 1.00 79.44 203 VAL A C 1
ATOM 1587 O O . VAL A 1 203 ? -2.585 -11.939 -30.972 1.00 79.44 203 VAL A O 1
ATOM 1590 N N . VAL A 1 204 ? -3.001 -14.053 -30.333 1.00 79.38 204 VAL A N 1
ATOM 1591 C CA . VAL A 1 204 ? -1.868 -14.148 -29.398 1.00 79.38 204 VAL A CA 1
ATOM 1592 C C . VAL A 1 204 ? -0.531 -13.963 -30.127 1.00 79.38 204 VAL A C 1
ATOM 1594 O O . VAL A 1 204 ? 0.360 -13.288 -29.615 1.00 79.38 204 VAL A O 1
ATOM 1597 N N . ALA A 1 205 ? -0.394 -14.460 -31.360 1.00 80.44 205 ALA A N 1
ATOM 1598 C CA . ALA A 1 205 ? 0.772 -14.200 -32.201 1.00 80.44 205 ALA A CA 1
ATOM 1599 C C . ALA A 1 205 ? 0.931 -12.711 -32.536 1.00 80.44 205 ALA A C 1
ATOM 1601 O O . ALA A 1 205 ? 2.017 -12.167 -32.355 1.00 80.44 205 ALA A O 1
ATOM 1602 N N . GLY A 1 206 ? -0.154 -12.031 -32.909 1.00 72.56 206 GLY A N 1
ATOM 1603 C CA . GLY A 1 206 ? -0.147 -10.587 -33.136 1.00 72.56 206 GLY A CA 1
ATOM 1604 C C . GLY A 1 206 ? 0.189 -9.779 -31.878 1.00 72.56 206 GLY A C 1
ATOM 1605 O O . GLY A 1 206 ? 0.802 -8.716 -31.980 1.00 72.56 206 GLY A O 1
ATOM 1606 N N . LEU A 1 207 ? -0.159 -10.280 -30.686 1.00 69.25 207 LEU A N 1
ATOM 1607 C CA . LEU A 1 207 ? 0.290 -9.694 -29.420 1.00 69.25 207 LEU A CA 1
ATOM 1608 C C . LEU A 1 207 ? 1.808 -9.853 -29.233 1.00 69.25 207 LEU A C 1
ATOM 1610 O O . LEU A 1 207 ? 2.438 -8.916 -28.747 1.00 69.25 207 LEU A O 1
ATOM 1614 N N . ARG A 1 208 ? 2.419 -10.964 -29.670 1.00 69.00 208 ARG A N 1
ATOM 1615 C CA . ARG A 1 208 ? 3.889 -11.131 -29.661 1.00 69.00 208 ARG A CA 1
ATOM 1616 C C . ARG A 1 208 ? 4.582 -10.174 -30.623 1.00 69.00 208 ARG A C 1
ATOM 1618 O O . ARG A 1 208 ? 5.525 -9.496 -30.225 1.00 69.00 208 ARG A O 1
ATOM 1625 N N . ASP A 1 209 ? 4.075 -10.050 -31.847 1.00 65.81 209 ASP A N 1
ATOM 1626 C CA . ASP A 1 209 ? 4.661 -9.172 -32.873 1.00 65.81 209 ASP A CA 1
ATOM 1627 C C . ASP A 1 209 ? 4.636 -7.697 -32.450 1.00 65.81 209 ASP A C 1
ATOM 1629 O O . ASP A 1 209 ? 5.572 -6.939 -32.704 1.00 65.81 209 ASP A O 1
ATOM 1633 N N . LYS A 1 210 ? 3.578 -7.295 -31.737 1.00 60.06 210 LYS A N 1
ATOM 1634 C CA . LYS A 1 210 ? 3.435 -5.954 -31.152 1.00 60.06 210 LYS A CA 1
ATOM 1635 C C . LYS A 1 210 ? 4.186 -5.776 -29.831 1.00 60.06 210 LYS A C 1
ATOM 1637 O O . LYS A 1 210 ? 4.115 -4.699 -29.247 1.00 60.06 210 LYS A O 1
ATOM 1642 N N . LYS A 1 211 ? 4.894 -6.809 -29.359 1.00 54.22 211 LYS A N 1
ATOM 1643 C CA . LYS A 1 211 ? 5.565 -6.860 -28.049 1.00 54.22 211 LYS A CA 1
ATOM 1644 C C . LYS A 1 211 ? 4.611 -6.645 -26.863 1.00 54.22 211 LYS A C 1
ATOM 1646 O O . LYS A 1 211 ? 5.037 -6.232 -25.793 1.00 54.22 211 LYS A O 1
ATOM 1651 N N . CYS A 1 212 ? 3.325 -6.941 -27.049 1.00 44.84 212 CYS A N 1
ATOM 1652 C CA . CYS A 1 212 ? 2.279 -6.919 -26.023 1.00 44.84 212 CYS A CA 1
ATOM 1653 C C . CYS A 1 212 ? 2.199 -8.229 -25.221 1.00 44.84 212 CYS A C 1
ATOM 1655 O O . CYS A 1 212 ? 1.523 -8.284 -24.201 1.00 44.84 212 CYS A O 1
ATOM 1657 N N . TYR A 1 213 ? 2.868 -9.286 -25.681 1.00 56.97 213 TYR A N 1
ATOM 1658 C CA . TYR A 1 213 ? 2.943 -10.581 -25.014 1.00 56.97 213 TYR A CA 1
ATOM 1659 C C . TYR A 1 213 ? 4.309 -11.223 -25.282 1.00 56.97 213 TYR A C 1
ATOM 1661 O O . TYR A 1 213 ? 4.779 -11.236 -26.418 1.00 56.97 213 TYR A O 1
ATOM 1669 N N . LEU A 1 214 ? 4.946 -11.761 -24.243 1.00 55.41 214 LEU A N 1
ATOM 1670 C CA . LEU A 1 214 ? 6.152 -12.576 -24.358 1.00 55.41 214 LEU A CA 1
ATOM 1671 C C . LEU A 1 214 ? 5.773 -14.023 -24.077 1.00 55.41 214 LEU A C 1
ATOM 1673 O O . LEU A 1 214 ? 5.230 -14.333 -23.017 1.00 55.41 214 LEU A O 1
ATOM 1677 N N . GLN A 1 215 ? 6.043 -14.887 -25.052 1.00 62.44 215 GLN A N 1
ATOM 1678 C CA . GLN A 1 215 ? 5.831 -16.316 -24.892 1.00 62.44 215 GLN A CA 1
ATOM 1679 C C . GLN A 1 215 ? 6.755 -16.851 -23.797 1.00 62.44 215 GLN A C 1
ATOM 1681 O O . GLN A 1 215 ? 7.905 -16.422 -23.679 1.00 62.44 215 GLN A O 1
ATOM 1686 N N . ASP A 1 216 ? 6.247 -17.780 -22.998 1.00 55.97 216 ASP A N 1
ATOM 1687 C CA . ASP A 1 216 ? 7.046 -18.490 -22.017 1.00 55.97 216 ASP A CA 1
ATOM 1688 C C . ASP A 1 216 ? 8.169 -19.296 -22.676 1.00 55.97 216 ASP A C 1
ATOM 1690 O O . ASP A 1 216 ? 8.065 -19.765 -23.806 1.00 55.97 216 ASP A O 1
ATOM 1694 N N . ILE A 1 217 ? 9.280 -19.432 -21.951 1.00 51.25 217 ILE A N 1
ATOM 1695 C CA . ILE A 1 217 ? 10.517 -20.056 -22.452 1.00 51.25 217 ILE A CA 1
ATOM 1696 C C . ILE A 1 217 ? 10.453 -21.592 -22.399 1.00 51.25 217 ILE A C 1
ATOM 1698 O O . ILE A 1 217 ? 11.423 -22.275 -22.717 1.00 51.25 217 ILE A O 1
ATOM 1702 N N . TRP A 1 218 ? 9.309 -22.138 -21.987 1.00 46.97 218 TRP A N 1
ATOM 1703 C CA . TRP A 1 218 ? 9.017 -23.566 -21.949 1.00 46.97 218 TRP A CA 1
ATOM 1704 C C . TRP A 1 218 ? 8.306 -23.978 -23.244 1.00 46.97 218 TRP A C 1
ATOM 1706 O O . TRP A 1 218 ? 7.179 -24.465 -23.221 1.00 46.97 218 TRP A O 1
ATOM 1716 N N . GLY A 1 219 ? 8.969 -23.718 -24.373 1.00 43.91 219 GLY A N 1
ATOM 1717 C CA . GLY A 1 219 ? 8.607 -24.234 -25.695 1.00 43.91 219 GLY A CA 1
ATOM 1718 C C . GLY A 1 219 ? 9.434 -25.458 -26.052 1.00 43.91 219 GLY A C 1
ATOM 1719 O O . GLY A 1 219 ? 10.668 -25.395 -25.856 1.00 43.91 219 GLY A O 1
#

Foldseek 3Di:
DPDPPPDQAEEEEEEFDDPCQLVVVSVVVQVVCVVVRHHYRYDFLQPCVSDDLQPDQGAYEYRWEADDQGATHPSCPVVLCVLPDPPQDQQSNLNYEYEYEFEAAPVHPNASSNRVSVVVSCVSNNYHYPDDYHGFHVNVVVVVCVVCVPDDDDPDDGPDDDPDPQPHDDDDDLVPDDPCVLVVQLVVQCVVVVHDSVVSNVVVVVCVVVVSDDDRPPD